Protein AF-A0AAP0ATS7-F1 (afdb_monomer_lite)

Secondary structure (DSSP, 8-state):
-----------------TTTTSS---TTT--EEE----GGGTHHHHHH-GGGGTSGGGHHHHHHHHHHTSTTEES-GGG-SEEE----SS-SB-TTS-B-TTHHHHHHHHHHHHHHHH-THHHHHTTTTEEEEE-STTGGG--SSHHHHHTT-S-GGGSSSEEEES---TT-TTS-TT-EE-PPP--HHHHTT-

Radius of gyration: 22.41 Å; chains: 1; bounding box: 80×40×49 Å

Foldseek 3Di:
DDDDDDDDDDDDDDCPDPVVVVVVDCQPVAAEEEDPDDCVQPVVLCVVQVCCCAFLLVCLVVVNVCQVVDSNYDPDPVSHQAYEYSGSLASNADPVSAGDQVRSLVSVVVSLVVCVVPDVVCVVQLALRYEYEQAHCLGQLSDVDQVSSQVRAGNPSCLNHAYAYCDDDPPGRSDHPNHNHDHGDHDVVRVVPD

Structure (mmCIF, N/CA/C/O backbone):
data_AF-A0AAP0ATS7-F1
#
_entry.id   AF-A0AAP0ATS7-F1
#
loop_
_atom_site.group_PDB
_atom_site.id
_atom_site.type_symbol
_atom_site.label_atom_id
_atom_site.label_alt_id
_atom_site.label_comp_id
_atom_site.label_asym_id
_atom_site.label_entity_id
_atom_site.label_seq_id
_atom_site.pdbx_PDB_ins_code
_atom_site.Cartn_x
_atom_site.Cartn_y
_atom_site.Cartn_z
_atom_site.occupancy
_atom_site.B_iso_or_equiv
_atom_site.auth_seq_id
_atom_site.auth_comp_id
_atom_site.auth_asym_id
_atom_site.auth_atom_id
_atom_site.pdbx_PDB_model_num
ATOM 1 N N . MET A 1 1 ? -61.584 24.600 -28.984 1.00 32.69 1 MET A N 1
ATOM 2 C CA . MET A 1 1 ? -62.343 23.335 -29.131 1.00 32.69 1 MET A CA 1
ATOM 3 C C . MET A 1 1 ? -61.734 22.582 -30.305 1.00 32.69 1 MET A C 1
ATOM 5 O O . MET A 1 1 ? -61.351 23.248 -31.257 1.00 32.69 1 MET A O 1
ATOM 9 N N . GLY A 1 2 ? -61.552 21.264 -30.206 1.00 33.09 2 GLY A N 1
ATOM 10 C CA . GLY A 1 2 ? -60.706 20.486 -31.126 1.00 33.09 2 GLY A CA 1
ATOM 11 C C . GLY A 1 2 ? -59.748 19.602 -30.330 1.00 33.09 2 GLY A C 1
ATOM 12 O O . GLY A 1 2 ? -58.668 20.045 -29.956 1.00 33.09 2 GLY A O 1
ATOM 13 N N . LEU A 1 3 ? -60.204 18.397 -29.987 1.00 28.28 3 LEU A N 1
ATOM 14 C CA . LEU A 1 3 ? -59.497 17.447 -29.126 1.00 28.28 3 LEU A CA 1
ATOM 15 C C . LEU A 1 3 ? -58.899 16.310 -29.957 1.00 28.28 3 LEU A C 1
ATOM 17 O O . LEU A 1 3 ? -59.550 15.789 -30.860 1.00 28.28 3 LEU A O 1
ATOM 21 N N . THR A 1 4 ? -57.689 15.892 -29.602 1.00 32.62 4 THR A N 1
ATOM 22 C CA . THR A 1 4 ? -57.067 14.638 -30.042 1.00 32.62 4 THR A CA 1
ATOM 23 C C . THR A 1 4 ? -57.356 13.527 -29.034 1.00 32.62 4 THR A C 1
ATOM 25 O O . THR A 1 4 ? -57.206 13.749 -27.838 1.00 32.62 4 THR A O 1
ATOM 28 N N . PHE A 1 5 ? -57.688 12.316 -29.498 1.00 30.38 5 PHE A N 1
ATOM 29 C CA . PHE A 1 5 ? -57.582 11.094 -28.687 1.00 30.38 5 PHE A CA 1
ATOM 30 C C . PHE A 1 5 ? -57.225 9.863 -29.546 1.00 30.38 5 PHE A C 1
ATOM 32 O O . PHE A 1 5 ? -58.024 9.397 -30.348 1.00 30.38 5 PHE A O 1
ATOM 39 N N . THR A 1 6 ? -55.987 9.391 -29.350 1.00 34.59 6 THR A N 1
ATOM 40 C CA . THR A 1 6 ? -55.521 7.987 -29.217 1.00 34.59 6 THR A CA 1
ATOM 41 C C . THR A 1 6 ? -56.079 6.836 -30.070 1.00 34.59 6 THR A C 1
ATOM 43 O O . THR A 1 6 ? -57.282 6.608 -30.135 1.00 34.59 6 THR A O 1
ATOM 46 N N . TYR A 1 7 ? -55.165 5.937 -30.453 1.00 28.41 7 TYR A N 1
ATOM 47 C CA . TYR A 1 7 ? -55.417 4.492 -30.554 1.00 28.41 7 TYR A CA 1
ATOM 48 C C . TYR A 1 7 ? -54.394 3.703 -29.713 1.00 28.41 7 TYR A C 1
ATOM 50 O O . TYR A 1 7 ? -53.294 4.187 -29.454 1.00 28.41 7 TYR A O 1
ATOM 58 N N . PHE A 1 8 ? -54.776 2.493 -29.295 1.00 35.28 8 PHE A N 1
ATOM 59 C CA . PHE A 1 8 ? -53.954 1.508 -28.567 1.00 35.28 8 PHE A CA 1
ATOM 60 C C . PHE A 1 8 ? -53.521 0.376 -29.538 1.00 35.28 8 PHE A C 1
ATOM 62 O O . PHE A 1 8 ? -54.018 0.333 -30.660 1.00 35.28 8 PHE A O 1
ATOM 69 N N . TYR A 1 9 ? -52.626 -0.579 -29.248 1.00 28.92 9 TYR A N 1
ATOM 70 C CA . TYR A 1 9 ? -52.043 -1.101 -27.989 1.00 28.92 9 TYR A CA 1
ATOM 71 C C . TYR A 1 9 ? -50.491 -1.285 -28.189 1.00 28.92 9 TYR A C 1
ATOM 73 O O . TYR A 1 9 ? -49.925 -0.454 -28.885 1.00 28.92 9 TYR A O 1
ATOM 81 N N . ASN A 1 10 ? -49.673 -2.222 -27.662 1.00 30.53 10 ASN A N 1
ATOM 82 C CA . ASN A 1 10 ? -49.882 -3.472 -26.915 1.00 30.53 10 ASN A CA 1
ATOM 83 C C . ASN A 1 10 ? -48.616 -3.952 -26.146 1.00 30.53 10 ASN A C 1
ATOM 85 O O . ASN A 1 10 ? -47.614 -4.217 -26.795 1.00 30.53 10 ASN A O 1
ATOM 89 N N . SER A 1 11 ? -48.728 -4.175 -24.823 1.00 35.00 11 SER A N 1
ATOM 90 C CA . SER A 1 11 ? -48.011 -5.184 -23.984 1.00 35.00 11 SER A CA 1
ATOM 91 C C . SER A 1 11 ? -46.448 -5.273 -23.953 1.00 35.00 11 SER A C 1
ATOM 93 O O . SER A 1 11 ? -45.761 -4.732 -24.807 1.00 35.00 11 SER A O 1
ATOM 95 N N . PRO A 1 12 ? -45.829 -5.962 -22.961 1.00 35.72 12 PRO A N 1
ATOM 96 C CA . PRO A 1 12 ? -45.952 -5.644 -21.534 1.00 35.72 12 PRO A CA 1
ATOM 9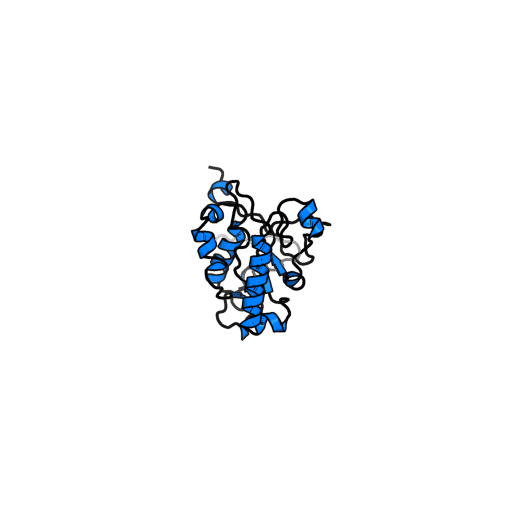7 C C . PRO A 1 12 ? -44.604 -5.600 -20.754 1.00 35.72 12 PRO A C 1
ATOM 99 O O . PRO A 1 12 ? -43.684 -6.376 -20.987 1.00 35.72 12 PRO A O 1
ATOM 102 N N . SER A 1 13 ? -44.544 -4.714 -19.752 1.00 45.41 13 SER A N 1
ATOM 103 C CA . SER A 1 13 ? -43.755 -4.793 -18.500 1.00 45.41 13 SER A CA 1
ATOM 104 C C . SER A 1 13 ? -42.418 -5.578 -18.442 1.00 45.41 13 SER A C 1
ATOM 106 O O . SER A 1 13 ? -42.401 -6.731 -18.022 1.00 45.41 13 SER A O 1
ATOM 108 N N . TYR A 1 14 ? -41.289 -4.876 -18.612 1.00 39.97 14 TYR A N 1
ATOM 109 C CA . TYR A 1 14 ? -40.038 -5.136 -17.860 1.00 39.97 14 TYR A CA 1
ATOM 110 C C . TYR A 1 14 ? -39.310 -3.823 -17.497 1.00 39.97 14 TYR A C 1
ATOM 112 O O . TYR A 1 14 ? -38.101 -3.668 -17.651 1.00 39.97 14 TYR A O 1
ATOM 120 N N . ALA A 1 15 ? -40.069 -2.844 -16.996 1.00 35.47 15 ALA A N 1
ATOM 121 C CA . ALA A 1 15 ? -39.536 -1.569 -16.515 1.00 35.47 15 ALA A CA 1
ATOM 122 C C . ALA A 1 15 ? -38.942 -1.702 -15.098 1.00 35.47 15 ALA A C 1
ATOM 124 O O . ALA A 1 15 ? -39.495 -1.183 -14.128 1.00 35.47 15 ALA A O 1
ATOM 125 N N . GLY A 1 16 ? -37.805 -2.396 -14.980 1.00 38.03 16 GLY A N 1
ATOM 126 C CA . GLY A 1 16 ? -36.922 -2.222 -13.824 1.00 38.03 16 GLY A CA 1
ATOM 127 C C . GLY A 1 16 ? -36.518 -0.748 -13.737 1.00 38.03 16 GLY A C 1
ATOM 128 O O . GLY A 1 16 ? -36.118 -0.158 -14.743 1.00 38.03 16 GLY A O 1
ATOM 129 N N . ARG A 1 17 ? -36.701 -0.116 -12.575 1.00 40.62 17 ARG A N 1
ATOM 130 C CA . ARG A 1 17 ? -36.561 1.338 -12.448 1.00 40.62 17 ARG A CA 1
ATOM 131 C C . ARG A 1 17 ? -35.114 1.779 -12.657 1.00 40.62 17 ARG A C 1
ATOM 133 O O . ARG A 1 17 ? -34.257 1.565 -11.810 1.00 40.62 17 ARG A O 1
ATOM 140 N N . ALA A 1 18 ? -34.880 2.532 -13.729 1.00 43.78 18 ALA A N 1
ATOM 141 C CA . ALA A 1 18 ? -33.624 3.254 -13.937 1.00 43.78 18 ALA A CA 1
ATOM 142 C C . ALA A 1 18 ? -33.390 4.402 -12.923 1.00 43.78 18 ALA A C 1
ATOM 144 O O . ALA A 1 18 ? -32.322 5.005 -12.934 1.00 43.78 18 ALA A O 1
ATOM 145 N N . GLY A 1 19 ? -34.367 4.710 -12.056 1.00 38.44 19 GLY A N 1
ATOM 146 C CA . GLY A 1 19 ? -34.209 5.667 -10.954 1.00 38.44 19 GLY A CA 1
ATOM 147 C C . GLY A 1 19 ? -33.438 5.102 -9.757 1.00 38.44 19 GLY A C 1
ATOM 148 O O . GLY A 1 19 ? -32.641 5.816 -9.155 1.00 38.44 19 GLY A O 1
ATOM 149 N N . ASP A 1 20 ? -33.602 3.810 -9.462 1.00 41.31 20 ASP A N 1
ATOM 150 C CA . ASP A 1 20 ? -33.113 3.193 -8.219 1.00 41.31 20 ASP A CA 1
ATOM 151 C C . ASP A 1 20 ? -31.566 3.119 -8.163 1.00 41.31 20 ASP A C 1
ATOM 153 O O . ASP A 1 20 ? -30.979 3.000 -7.094 1.00 41.31 20 ASP A O 1
ATOM 157 N N . VAL A 1 21 ? -30.887 3.265 -9.311 1.00 48.81 21 VAL A N 1
ATOM 158 C CA . VAL A 1 21 ? -29.412 3.279 -9.439 1.00 48.81 21 VAL A CA 1
ATOM 159 C C . VAL A 1 21 ? -28.793 4.632 -9.032 1.00 48.81 21 VAL A C 1
ATOM 161 O O . VAL A 1 21 ? -27.579 4.734 -8.876 1.00 48.81 21 VAL A O 1
ATOM 164 N N . LEU A 1 22 ? -29.605 5.682 -8.849 1.00 46.03 22 LEU A N 1
ATOM 165 C CA . LEU A 1 22 ? -29.147 7.020 -8.442 1.00 46.03 22 LEU A CA 1
ATOM 166 C C . LEU A 1 22 ? -29.470 7.366 -6.977 1.00 46.03 22 LEU A C 1
ATOM 168 O O . LEU A 1 22 ? -28.982 8.380 -6.481 1.00 46.03 22 LEU A O 1
ATOM 172 N N . GLU A 1 23 ? -30.238 6.528 -6.272 1.00 47.50 23 GLU A N 1
ATOM 173 C CA . GLU A 1 23 ? -30.513 6.677 -4.830 1.00 47.50 23 GLU A CA 1
ATOM 174 C C . GLU A 1 23 ? -29.525 5.905 -3.932 1.00 47.50 23 GLU A C 1
ATOM 176 O O . GLU A 1 23 ? -29.560 6.051 -2.709 1.00 47.50 23 GLU A O 1
ATOM 181 N N . ASP A 1 24 ? -28.597 5.139 -4.518 1.00 55.53 24 ASP A N 1
ATOM 182 C CA . ASP A 1 24 ? -27.546 4.393 -3.810 1.00 55.53 24 ASP A CA 1
ATOM 183 C C . ASP A 1 24 ? -26.441 5.347 -3.296 1.00 55.53 24 ASP A C 1
ATOM 185 O O . ASP A 1 24 ? -25.304 5.383 -3.769 1.00 55.53 24 ASP A O 1
ATOM 189 N N . ASN A 1 25 ? -26.802 6.193 -2.327 1.00 56.47 25 ASN A N 1
ATOM 190 C CA . ASN A 1 25 ? -25.904 7.140 -1.679 1.00 56.47 25 ASN A CA 1
ATOM 191 C C . ASN A 1 25 ? -24.855 6.381 -0.832 1.00 56.47 25 ASN A C 1
ATOM 193 O O . ASN A 1 25 ? -25.211 5.790 0.192 1.00 56.47 25 ASN A O 1
ATOM 197 N N . PRO A 1 26 ? -23.553 6.414 -1.184 1.00 53.16 26 PRO A N 1
ATOM 198 C CA . PRO A 1 26 ? -22.528 5.672 -0.450 1.00 53.16 26 PRO A CA 1
ATOM 199 C C . PRO A 1 26 ? -22.180 6.311 0.905 1.00 53.16 26 PRO A C 1
ATOM 201 O O . PRO A 1 26 ? -21.500 5.685 1.724 1.00 53.16 26 PRO A O 1
ATOM 204 N N . VAL A 1 27 ? -22.620 7.553 1.157 1.00 54.09 27 VAL A N 1
ATOM 205 C CA . VAL A 1 27 ? -22.333 8.305 2.385 1.00 54.09 27 VAL A CA 1
ATOM 206 C C . VAL A 1 27 ? -23.041 7.652 3.573 1.00 54.09 27 VAL A C 1
ATOM 208 O O . VAL A 1 27 ? -24.208 7.916 3.849 1.00 54.09 27 VAL A O 1
ATOM 211 N N . GLY A 1 28 ? -22.303 6.803 4.291 1.00 61.47 28 GLY A N 1
ATOM 212 C CA . GLY A 1 28 ? -22.759 6.118 5.504 1.00 61.47 28 GLY A CA 1
ATOM 213 C C . GLY A 1 28 ? -22.634 4.592 5.479 1.00 61.47 28 GLY A C 1
ATOM 214 O O . GLY A 1 28 ? -22.737 3.992 6.542 1.00 61.47 28 GLY A O 1
ATOM 215 N N . ARG A 1 29 ? -22.381 3.965 4.317 1.00 80.50 29 ARG A N 1
ATOM 216 C CA . ARG A 1 29 ? -22.299 2.489 4.184 1.00 80.50 29 ARG A CA 1
ATOM 217 C C . ARG A 1 29 ? -20.877 1.915 4.151 1.00 80.50 29 ARG A C 1
ATOM 219 O O . ARG A 1 29 ? -20.732 0.704 4.254 1.00 80.50 29 ARG A O 1
ATOM 226 N N . LEU A 1 30 ? -19.861 2.759 3.969 1.00 91.88 30 LEU A N 1
ATOM 227 C CA . LEU A 1 30 ? -18.446 2.384 4.019 1.00 91.88 30 LEU A CA 1
ATOM 228 C C . LEU A 1 30 ? -17.651 3.452 4.776 1.00 91.88 30 LEU A C 1
ATOM 230 O O . LEU A 1 30 ? -17.774 4.647 4.489 1.00 91.88 30 LEU A O 1
ATOM 234 N N . LYS A 1 31 ? -16.807 3.004 5.703 1.00 96.12 31 LYS A N 1
ATOM 235 C CA . LYS A 1 31 ? -15.928 3.812 6.546 1.00 96.12 31 LYS A CA 1
ATOM 236 C C . LYS A 1 31 ? -14.485 3.327 6.414 1.00 96.12 31 LYS A C 1
ATOM 238 O O . LYS A 1 31 ? -14.147 2.202 6.771 1.00 96.12 31 LYS A O 1
ATOM 243 N N . VAL A 1 32 ? -13.615 4.202 5.914 1.00 97.75 32 VAL A N 1
ATOM 244 C CA . VAL A 1 32 ? -12.180 3.951 5.743 1.00 97.75 32 VAL A CA 1
ATOM 245 C C . VAL A 1 32 ? -11.383 4.811 6.715 1.00 97.75 32 VAL A C 1
ATOM 247 O O . VAL A 1 32 ? -11.417 6.039 6.623 1.00 97.75 32 VAL A O 1
ATOM 250 N N . PHE A 1 33 ? -10.625 4.182 7.610 1.00 98.56 33 PHE A N 1
ATOM 251 C CA . PHE A 1 33 ? -9.653 4.870 8.463 1.00 98.56 33 PHE A CA 1
ATOM 252 C C . PHE A 1 33 ? -8.295 4.969 7.757 1.00 98.56 33 PHE A C 1
ATOM 254 O O . PHE A 1 33 ? -7.808 3.985 7.194 1.00 98.56 33 PHE A O 1
ATOM 261 N N . VAL A 1 34 ? -7.651 6.139 7.798 1.00 98.62 34 VAL A N 1
ATOM 262 C CA . VAL A 1 34 ? -6.327 6.367 7.190 1.00 98.62 34 VAL A CA 1
ATOM 263 C C . VAL A 1 34 ? -5.271 6.533 8.282 1.00 98.62 34 VAL A C 1
ATOM 265 O O . VAL A 1 34 ? -5.317 7.479 9.063 1.00 98.62 34 VAL A O 1
ATOM 268 N N . TYR A 1 35 ? -4.268 5.650 8.321 1.00 98.50 35 TYR A N 1
ATOM 269 C CA . TYR A 1 35 ? -3.204 5.735 9.328 1.00 98.50 35 TYR A CA 1
ATOM 270 C C . TYR A 1 35 ? -2.333 6.992 9.173 1.00 98.50 35 TYR A C 1
ATOM 272 O O . TYR A 1 35 ? -1.689 7.201 8.138 1.00 98.50 35 TYR A O 1
ATOM 280 N N . GLU A 1 36 ? -2.184 7.752 10.261 1.00 95.75 36 GLU A N 1
ATOM 281 C CA . GLU A 1 36 ? -1.242 8.872 10.376 1.00 95.75 36 GLU A CA 1
ATOM 282 C C . GLU A 1 36 ? 0.224 8.401 10.456 1.00 95.75 36 GLU A C 1
ATOM 284 O O . GLU A 1 36 ? 0.887 8.424 11.495 1.00 95.75 36 GLU A O 1
ATOM 289 N N . LEU A 1 37 ? 0.770 7.951 9.326 1.00 96.62 37 LEU A N 1
ATOM 290 C CA . LEU A 1 37 ? 2.160 7.504 9.256 1.00 96.62 37 LEU A CA 1
ATOM 291 C C . LEU A 1 37 ? 3.159 8.666 9.328 1.00 96.62 37 LEU A C 1
ATOM 293 O O . LEU A 1 37 ? 3.014 9.699 8.668 1.00 96.62 37 LEU A O 1
ATOM 297 N N . LEU A 1 38 ? 4.273 8.424 10.028 1.00 96.81 38 LEU A N 1
ATOM 298 C CA . LEU A 1 38 ? 5.442 9.306 10.037 1.00 96.81 38 LEU A CA 1
ATOM 299 C C . LEU A 1 38 ? 5.842 9.701 8.605 1.00 96.81 38 LEU A C 1
ATOM 301 O O . LEU A 1 38 ? 6.027 8.839 7.746 1.00 96.81 38 LEU A O 1
ATOM 305 N N . LYS A 1 39 ? 6.102 10.996 8.370 1.00 96.62 39 LYS A N 1
ATOM 306 C CA . LYS A 1 39 ? 6.380 11.572 7.033 1.00 96.62 39 LYS A CA 1
ATOM 307 C C . LYS A 1 39 ? 7.470 10.833 6.223 1.00 96.62 39 LYS A C 1
ATOM 309 O O . LYS A 1 39 ? 7.509 10.979 5.004 1.00 96.62 39 LYS A O 1
ATOM 314 N N . LYS A 1 40 ? 8.341 10.038 6.867 1.00 95.88 40 LYS A N 1
ATOM 315 C CA . LYS A 1 40 ? 9.356 9.166 6.235 1.00 95.88 40 LYS A CA 1
ATOM 316 C C . LYS A 1 40 ? 8.781 8.060 5.330 1.00 95.88 40 LYS A C 1
ATOM 318 O O . LYS A 1 40 ? 9.511 7.600 4.462 1.00 95.88 40 LYS A O 1
ATOM 323 N N . TYR A 1 41 ? 7.522 7.651 5.517 1.00 97.12 41 TYR A N 1
ATOM 324 C CA . TYR A 1 41 ? 6.857 6.627 4.695 1.00 97.12 41 TYR A CA 1
ATOM 325 C C . TYR A 1 41 ? 6.108 7.200 3.484 1.00 97.12 41 TYR A C 1
ATOM 327 O O . TYR A 1 41 ? 5.668 6.432 2.640 1.00 97.12 41 TYR A O 1
ATOM 335 N N . ASN A 1 42 ? 5.936 8.525 3.392 1.00 96.50 42 ASN A N 1
ATOM 336 C CA . ASN A 1 42 ? 5.161 9.157 2.321 1.00 96.50 42 ASN A CA 1
ATOM 337 C C . ASN A 1 42 ? 5.673 10.561 1.945 1.00 96.50 42 ASN A C 1
ATOM 339 O O . ASN A 1 42 ? 6.426 10.716 0.983 1.00 96.50 42 ASN A O 1
ATOM 343 N N . LYS A 1 43 ? 5.306 11.598 2.707 1.00 95.44 43 LYS A N 1
ATOM 344 C CA . LYS A 1 43 ? 5.494 13.018 2.361 1.00 95.44 43 LYS A CA 1
ATOM 345 C C . LYS A 1 43 ? 6.973 13.379 2.115 1.00 95.44 43 LYS A C 1
ATOM 347 O O . LYS A 1 43 ? 7.251 14.069 1.141 1.00 95.44 43 LYS A O 1
ATOM 352 N N . LYS A 1 44 ? 7.927 12.840 2.891 1.00 95.19 44 LYS A N 1
ATOM 353 C CA . LYS A 1 44 ? 9.381 13.041 2.672 1.00 95.19 44 LYS A CA 1
ATOM 354 C C . LYS A 1 44 ? 9.932 12.327 1.431 1.00 95.19 44 LYS A C 1
ATOM 356 O O . LYS A 1 44 ? 10.945 12.760 0.896 1.00 95.19 44 LYS A O 1
ATOM 361 N N . ILE A 1 45 ? 9.303 11.238 0.984 1.00 92.56 45 ILE A N 1
ATOM 362 C CA . ILE A 1 45 ? 9.713 10.515 -0.230 1.00 92.56 45 ILE A CA 1
ATOM 363 C C . ILE A 1 45 ? 9.300 11.339 -1.448 1.00 92.56 45 ILE A C 1
ATOM 365 O O . ILE A 1 45 ? 10.131 11.659 -2.291 1.00 92.56 45 ILE A O 1
ATOM 369 N N . LEU A 1 46 ? 8.041 11.780 -1.462 1.00 93.94 46 LEU A N 1
ATOM 370 C CA . LEU A 1 46 ? 7.486 12.643 -2.503 1.00 93.94 46 LEU A CA 1
ATOM 371 C C . LEU A 1 46 ? 8.206 14.000 -2.605 1.00 93.94 46 LEU A C 1
ATOM 373 O O . LEU A 1 46 ? 8.432 14.494 -3.701 1.00 93.94 46 LEU A O 1
ATOM 377 N N . GLN A 1 47 ? 8.609 14.583 -1.471 1.00 93.75 47 GLN A N 1
ATOM 378 C CA . GLN A 1 47 ? 9.443 15.793 -1.438 1.00 93.75 47 GLN A CA 1
ATOM 379 C C . GLN A 1 47 ? 10.848 15.576 -2.021 1.00 93.75 47 GLN A C 1
ATOM 381 O O . GLN A 1 47 ? 11.452 16.530 -2.500 1.00 93.75 47 GLN A O 1
ATOM 386 N N . LYS A 1 48 ? 11.378 14.346 -1.972 1.00 91.56 48 LYS A N 1
ATOM 387 C CA . LYS A 1 48 ? 12.692 14.009 -2.532 1.00 91.56 48 LYS A CA 1
ATOM 388 C C . LYS A 1 48 ? 12.619 13.717 -4.036 1.00 91.56 48 LYS A C 1
ATOM 390 O O . LYS A 1 48 ? 13.550 14.062 -4.755 1.00 91.56 48 LYS A O 1
ATOM 395 N N . ASP A 1 49 ? 11.553 13.066 -4.500 1.00 90.56 49 ASP A N 1
ATOM 396 C CA . ASP A 1 49 ? 11.360 12.737 -5.916 1.00 90.56 49 ASP A CA 1
ATOM 397 C C . ASP A 1 49 ? 9.959 13.160 -6.413 1.00 90.56 49 ASP A C 1
ATOM 399 O O . ASP A 1 49 ? 9.037 12.339 -6.505 1.00 90.56 49 ASP A O 1
ATOM 403 N N . PRO A 1 50 ? 9.770 14.453 -6.747 1.00 92.31 50 PRO A N 1
ATOM 404 C CA . PRO A 1 50 ? 8.480 14.976 -7.195 1.00 92.31 50 PRO A CA 1
ATOM 405 C C . PRO A 1 50 ? 8.031 14.404 -8.548 1.00 92.31 50 PRO A C 1
ATOM 407 O O . PRO A 1 50 ? 6.853 14.519 -8.885 1.00 92.31 50 PRO A O 1
ATOM 410 N N . ARG A 1 51 ? 8.916 13.721 -9.297 1.00 90.75 51 ARG A N 1
ATOM 411 C CA . ARG A 1 51 ? 8.565 13.022 -10.549 1.00 90.75 51 ARG A CA 1
ATOM 412 C C . ARG A 1 51 ? 7.497 11.952 -10.322 1.00 90.75 51 ARG A C 1
ATOM 414 O O . ARG A 1 51 ? 6.743 11.636 -11.238 1.00 90.75 51 ARG A O 1
ATOM 421 N N . CYS A 1 52 ? 7.363 11.440 -9.094 1.00 90.88 52 CYS A N 1
ATOM 422 C CA . CYS A 1 52 ? 6.295 10.504 -8.755 1.00 90.88 52 CYS A CA 1
ATOM 423 C C . CYS A 1 52 ? 4.878 11.086 -8.951 1.00 90.88 52 CYS A C 1
ATOM 425 O O . CYS A 1 52 ? 3.944 10.312 -9.097 1.00 90.88 52 CYS A O 1
ATOM 427 N N . LEU A 1 53 ? 4.693 12.416 -9.020 1.00 93.00 53 LEU A N 1
ATOM 428 C CA . LEU A 1 53 ? 3.394 13.046 -9.331 1.00 93.00 53 LEU A CA 1
ATOM 429 C C . LEU A 1 53 ? 2.916 12.817 -10.775 1.00 93.00 53 LEU A C 1
ATOM 431 O O . LEU A 1 53 ? 1.727 12.962 -11.049 1.00 93.00 53 LEU A O 1
ATOM 435 N N . THR A 1 54 ? 3.827 12.501 -11.699 1.00 91.00 54 THR A N 1
ATOM 436 C CA . THR A 1 54 ? 3.535 12.304 -13.131 1.00 91.00 54 THR A CA 1
ATOM 437 C C . THR A 1 54 ? 3.937 10.918 -13.645 1.00 91.00 54 THR A C 1
ATOM 439 O O . THR A 1 54 ? 3.715 10.611 -14.816 1.00 91.00 54 THR A O 1
ATOM 442 N N . HIS A 1 55 ? 4.497 10.071 -12.776 1.00 90.94 55 HIS A N 1
ATOM 443 C CA . HIS A 1 55 ? 4.868 8.689 -13.075 1.00 90.94 55 HIS A CA 1
ATOM 444 C C . HIS A 1 55 ? 3.673 7.731 -12.957 1.00 90.94 55 HIS A C 1
ATOM 446 O O . HIS A 1 55 ? 2.741 7.992 -12.199 1.00 90.94 55 HIS A O 1
ATOM 452 N N . MET A 1 56 ? 3.746 6.560 -13.600 1.00 90.19 56 MET A N 1
ATOM 453 C CA . MET A 1 56 ? 2.696 5.523 -13.542 1.00 90.19 56 MET A CA 1
ATOM 454 C C . MET A 1 56 ? 2.335 5.068 -12.112 1.00 90.19 56 MET A C 1
ATOM 456 O O . MET A 1 56 ? 1.239 4.569 -11.861 1.00 90.19 56 MET A O 1
ATOM 460 N N . PHE A 1 57 ? 3.253 5.279 -11.166 1.00 91.94 57 PHE A N 1
ATOM 461 C CA . PHE A 1 57 ? 3.124 4.927 -9.753 1.00 91.94 57 PHE A CA 1
ATOM 462 C C . PHE A 1 57 ? 2.353 5.952 -8.907 1.00 91.94 57 PHE A C 1
ATOM 464 O O . PHE A 1 57 ? 2.073 5.674 -7.743 1.00 91.94 57 PHE A O 1
ATOM 471 N N . ALA A 1 58 ? 1.969 7.114 -9.457 1.00 94.19 58 ALA A N 1
ATOM 472 C CA . ALA A 1 58 ? 1.334 8.188 -8.683 1.00 94.19 58 ALA A CA 1
ATOM 473 C C . ALA A 1 58 ? 0.011 7.779 -8.004 1.00 94.19 58 ALA A C 1
ATOM 475 O O . ALA A 1 58 ? -0.459 8.486 -7.112 1.00 94.19 58 ALA A O 1
ATOM 476 N N . ALA A 1 59 ? -0.573 6.636 -8.380 1.00 94.56 59 ALA A N 1
ATOM 477 C CA . ALA A 1 59 ? -1.727 6.024 -7.728 1.00 94.56 59 ALA A CA 1
ATOM 478 C C . ALA A 1 59 ? -1.593 5.953 -6.191 1.00 94.56 59 ALA A C 1
ATOM 480 O O . ALA A 1 59 ? -2.563 6.245 -5.496 1.00 94.56 59 ALA A O 1
ATOM 481 N N . GLU A 1 60 ? -0.401 5.667 -5.641 1.00 94.38 60 GLU A N 1
ATOM 482 C CA . GLU A 1 60 ? -0.197 5.640 -4.177 1.00 94.38 60 GLU A CA 1
ATOM 483 C C . GLU A 1 60 ? -0.337 7.035 -3.525 1.00 94.38 60 GLU A C 1
ATOM 485 O O . GLU A 1 60 ? -0.792 7.154 -2.384 1.00 94.38 60 GLU A O 1
ATOM 490 N N . ILE A 1 61 ? -0.046 8.108 -4.273 1.00 95.94 61 ILE A N 1
ATOM 491 C CA . ILE A 1 61 ? -0.235 9.506 -3.853 1.00 95.94 61 ILE A CA 1
ATOM 492 C C . ILE A 1 61 ? -1.695 9.935 -4.024 1.00 95.94 61 ILE A C 1
ATOM 494 O O . ILE A 1 61 ? -2.279 10.532 -3.117 1.00 95.94 61 ILE A O 1
ATOM 498 N N . PHE A 1 62 ? -2.274 9.690 -5.201 1.00 95.75 62 PHE A N 1
ATOM 499 C CA . PHE A 1 62 ? -3.598 10.201 -5.549 1.00 95.75 62 PHE A CA 1
ATOM 500 C C . PHE A 1 62 ? -4.716 9.465 -4.815 1.00 95.75 62 PHE A C 1
ATOM 502 O O . PHE A 1 62 ? -5.640 10.132 -4.364 1.00 95.75 62 PHE A O 1
ATOM 509 N N . MET A 1 63 ? -4.591 8.156 -4.567 1.00 95.75 63 MET A N 1
ATOM 510 C CA . MET A 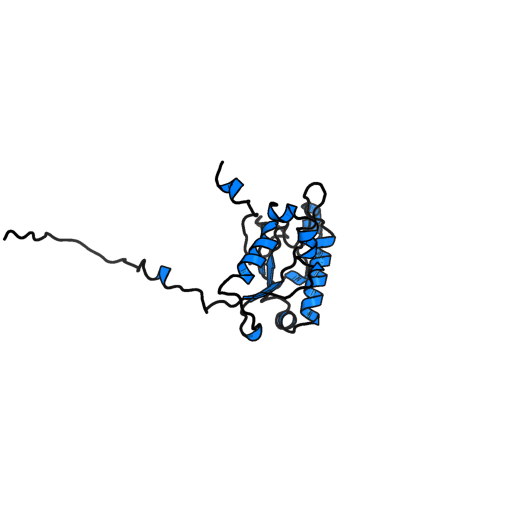1 63 ? -5.526 7.435 -3.697 1.00 95.75 63 MET A CA 1
ATOM 511 C C . MET A 1 63 ? -5.479 7.965 -2.258 1.00 95.75 63 MET A C 1
ATOM 513 O O . MET A 1 63 ? -6.517 8.216 -1.658 1.00 95.75 63 MET A O 1
ATOM 517 N N . HIS A 1 64 ? -4.285 8.222 -1.712 1.00 97.69 64 HIS A N 1
ATOM 518 C CA . HIS A 1 64 ? -4.146 8.802 -0.371 1.00 97.69 64 HIS A CA 1
ATOM 519 C C . HIS A 1 64 ? -4.770 10.202 -0.276 1.00 97.69 64 HIS A C 1
ATOM 521 O O . HIS A 1 64 ? -5.463 10.495 0.694 1.00 97.69 64 HIS A O 1
ATOM 527 N N . ARG A 1 65 ? -4.572 11.056 -1.289 1.00 96.75 65 ARG A N 1
ATOM 528 C CA . ARG A 1 65 ? -5.230 12.371 -1.365 1.00 96.75 65 ARG A CA 1
ATOM 529 C C . ARG A 1 65 ? -6.749 12.243 -1.472 1.00 96.75 65 ARG A C 1
ATOM 531 O O . ARG A 1 65 ? -7.442 12.900 -0.708 1.00 96.75 65 ARG A O 1
ATOM 538 N N . PHE A 1 66 ? -7.233 11.393 -2.379 1.00 95.56 66 PHE A N 1
ATOM 539 C CA . PHE A 1 66 ? -8.655 11.141 -2.602 1.00 95.56 66 PHE A CA 1
ATOM 540 C C . PHE A 1 66 ? -9.346 10.683 -1.318 1.00 95.56 66 PHE A C 1
ATOM 542 O O . PHE A 1 66 ? -10.324 11.306 -0.917 1.00 95.56 66 PHE A O 1
ATOM 549 N N . LEU A 1 67 ? -8.797 9.664 -0.644 1.00 96.25 67 LEU A N 1
ATOM 550 C CA . LEU A 1 67 ? -9.336 9.138 0.610 1.00 96.25 67 LEU A CA 1
ATOM 551 C C . LEU A 1 67 ? -9.426 10.224 1.684 1.00 96.25 67 LEU A C 1
ATOM 553 O O . LEU A 1 67 ? -10.499 10.403 2.238 1.00 96.25 67 LEU A O 1
ATOM 557 N N . LEU A 1 68 ? -8.368 11.012 1.914 1.00 96.75 68 LEU A N 1
ATOM 558 C CA . LEU A 1 68 ? -8.396 12.094 2.914 1.00 96.75 68 LEU A CA 1
ATOM 559 C C . LEU A 1 68 ? -9.482 13.158 2.655 1.00 96.75 68 LEU A C 1
ATOM 561 O O . LEU A 1 68 ? -9.901 13.823 3.600 1.00 96.75 68 LEU A O 1
ATOM 565 N N . SER A 1 69 ? -9.928 13.320 1.404 1.00 94.38 69 SER A N 1
ATOM 566 C CA . SER A 1 69 ? -11.010 14.231 0.995 1.00 94.38 69 SER A CA 1
ATOM 567 C C . SER A 1 69 ? -12.362 13.548 0.730 1.00 94.38 69 SER A C 1
ATOM 569 O O . SER A 1 69 ? -13.291 14.211 0.276 1.00 94.38 69 SER A O 1
ATOM 571 N N . SER A 1 70 ? -12.479 12.234 0.939 1.00 93.12 70 SER A N 1
ATOM 572 C CA . SER A 1 70 ? -13.658 11.457 0.535 1.00 93.12 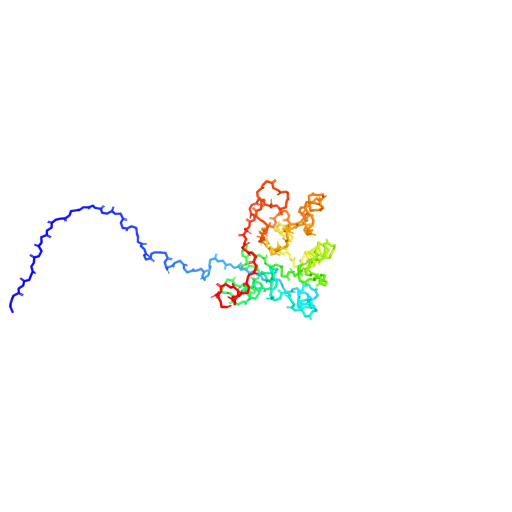70 SER A CA 1
ATOM 573 C C . SER A 1 70 ? -14.678 11.318 1.674 1.00 93.12 70 SER A C 1
ATOM 575 O O . SER A 1 70 ? -14.266 11.089 2.811 1.00 93.12 70 SER A O 1
ATOM 577 N N . PRO A 1 71 ? -16.001 11.351 1.406 1.00 91.81 71 PRO A N 1
ATOM 578 C CA . PRO A 1 71 ? -17.037 11.134 2.425 1.00 91.81 71 PRO A CA 1
ATOM 579 C C . PRO A 1 71 ? -16.987 9.780 3.155 1.00 91.81 71 PRO A C 1
ATOM 581 O O . PRO A 1 71 ? -17.624 9.635 4.195 1.00 91.81 71 PRO A O 1
ATOM 584 N N . VAL A 1 72 ? -16.251 8.790 2.631 1.00 94.25 72 VAL A N 1
ATOM 585 C CA . VAL A 1 72 ? -16.022 7.501 3.317 1.00 94.25 72 VAL A CA 1
ATOM 586 C C . VAL A 1 72 ? -14.923 7.576 4.382 1.00 94.25 72 VAL A C 1
ATOM 588 O O . VAL A 1 72 ? -14.740 6.624 5.132 1.00 94.25 72 VAL A O 1
ATOM 591 N N . HIS A 1 73 ? -14.158 8.667 4.463 1.00 95.44 73 HIS A N 1
ATOM 592 C CA . HIS A 1 73 ? -13.088 8.815 5.448 1.00 95.44 73 HIS A CA 1
ATOM 593 C C . HIS A 1 73 ? -13.663 8.935 6.861 1.00 95.44 73 HIS A C 1
ATOM 595 O O . HIS A 1 73 ? -14.475 9.819 7.135 1.00 95.44 73 HIS A O 1
ATOM 601 N N . THR A 1 74 ? -13.208 8.076 7.773 1.00 95.88 74 THR A N 1
ATOM 602 C CA . THR A 1 74 ? -13.486 8.212 9.205 1.00 95.88 74 THR A CA 1
ATOM 603 C C . THR A 1 74 ? -12.223 8.572 9.977 1.00 95.88 74 THR A C 1
ATOM 605 O O . THR A 1 74 ? -11.149 8.019 9.738 1.00 95.88 74 THR A O 1
ATOM 608 N N . LEU A 1 75 ? -12.375 9.490 10.934 1.00 96.50 75 LEU A N 1
ATOM 609 C CA . LEU A 1 75 ? -11.370 9.774 11.959 1.00 96.50 75 LEU A CA 1
ATOM 610 C C . LEU A 1 75 ? -11.539 8.868 13.190 1.00 96.50 75 LEU A C 1
ATOM 612 O O . LEU A 1 75 ? -10.612 8.762 13.989 1.00 96.50 75 LEU A O 1
ATOM 616 N N . ASN A 1 76 ? -12.691 8.201 13.331 1.00 96.94 76 ASN A N 1
ATOM 617 C CA . ASN A 1 76 ? -12.926 7.184 14.348 1.00 96.94 76 ASN A CA 1
ATOM 618 C C . ASN A 1 76 ? -12.582 5.788 13.779 1.00 96.94 76 ASN A C 1
ATOM 620 O O . ASN A 1 76 ? -13.312 5.302 12.910 1.00 96.94 76 ASN A O 1
ATOM 624 N N . PRO A 1 77 ? -11.498 5.131 14.235 1.00 96.94 77 PRO A N 1
ATOM 625 C CA . PRO A 1 77 ? -11.123 3.794 13.777 1.00 96.94 77 PRO A CA 1
ATOM 626 C C . PRO A 1 77 ? -12.062 2.687 14.280 1.00 96.94 77 PRO A C 1
ATOM 628 O O . PRO A 1 77 ? -12.078 1.613 13.686 1.00 96.94 77 PRO A O 1
ATOM 631 N N . ASP A 1 78 ? -12.853 2.925 15.328 1.00 96.31 78 ASP A N 1
ATOM 632 C CA . ASP A 1 78 ? -13.801 1.929 15.848 1.00 96.31 78 ASP A CA 1
ATOM 633 C C . ASP A 1 78 ? -15.100 1.875 15.015 1.00 96.31 78 ASP A C 1
ATOM 635 O O . ASP A 1 78 ? -15.843 0.899 15.081 1.00 96.31 78 ASP A O 1
ATOM 639 N N . GLU A 1 79 ? -15.333 2.885 14.166 1.00 95.19 79 GLU A N 1
ATOM 640 C CA . GLU A 1 79 ? -16.366 2.908 13.116 1.00 95.19 79 GLU A CA 1
ATOM 641 C C . GLU A 1 79 ? -15.869 2.367 11.760 1.00 95.19 79 GLU A C 1
ATOM 643 O O . GLU A 1 79 ? -16.620 2.399 10.790 1.00 95.19 79 GLU A O 1
ATOM 648 N N . ALA A 1 80 ? -14.603 1.953 11.629 1.00 97.38 80 ALA A N 1
ATOM 649 C CA . ALA A 1 80 ? -13.998 1.686 10.323 1.00 97.38 80 ALA A CA 1
ATOM 650 C C . ALA A 1 80 ? -14.153 0.229 9.853 1.00 97.38 80 ALA A C 1
ATOM 652 O O . ALA A 1 80 ? -13.607 -0.691 10.463 1.00 97.38 80 ALA A O 1
ATOM 653 N N . ASP A 1 81 ? -14.795 0.041 8.696 1.00 96.69 81 ASP A N 1
ATOM 654 C CA . ASP A 1 81 ? -14.855 -1.243 7.983 1.00 96.69 81 ASP A CA 1
ATOM 655 C C . ASP A 1 81 ? -13.502 -1.616 7.352 1.00 96.69 81 ASP A C 1
ATOM 657 O O . ASP A 1 81 ? -13.199 -2.793 7.148 1.00 96.69 81 ASP A O 1
ATOM 661 N N . TRP A 1 82 ? -12.697 -0.607 6.988 1.00 97.56 82 TRP A N 1
ATOM 662 C CA . TRP A 1 82 ? -11.457 -0.801 6.237 1.00 97.56 82 TRP A CA 1
ATOM 663 C C . TRP A 1 82 ? -10.343 0.171 6.632 1.00 97.56 82 TRP A C 1
ATOM 665 O O . TRP A 1 82 ? -10.571 1.343 6.935 1.00 97.56 82 TRP A O 1
ATOM 675 N N . PHE A 1 83 ? -9.103 -0.311 6.578 1.00 98.75 83 PHE A N 1
ATOM 676 C CA . PHE A 1 83 ? -7.929 0.404 7.072 1.00 98.75 83 PHE A CA 1
ATOM 677 C C . PHE A 1 83 ? -6.912 0.646 5.955 1.00 98.75 83 PHE A C 1
ATOM 679 O O . PHE A 1 83 ? -6.342 -0.289 5.388 1.00 98.75 83 PHE A O 1
ATOM 686 N N . TYR A 1 84 ? -6.637 1.918 5.663 1.00 98.69 84 TYR A N 1
ATOM 687 C CA . TYR A 1 84 ? -5.655 2.320 4.661 1.00 98.69 84 TYR A CA 1
ATOM 688 C C . TYR A 1 84 ? -4.323 2.737 5.289 1.00 98.69 84 TYR A C 1
ATOM 690 O O . TYR A 1 84 ? -4.256 3.640 6.128 1.00 98.69 84 TYR A O 1
ATOM 698 N N . THR A 1 85 ? -3.230 2.125 4.831 1.00 98.19 85 THR A N 1
ATOM 699 C CA . THR A 1 85 ? -1.868 2.412 5.302 1.00 98.19 85 THR A CA 1
ATOM 700 C C . THR A 1 85 ? -1.069 3.148 4.206 1.00 98.19 85 THR A C 1
ATOM 702 O O . THR A 1 85 ? -0.559 2.505 3.286 1.00 98.19 85 THR A O 1
ATOM 705 N N . PRO A 1 86 ? -0.929 4.492 4.263 1.00 97.50 86 PRO A N 1
ATOM 706 C CA . PRO A 1 86 ? -0.387 5.303 3.163 1.00 97.50 86 PRO A CA 1
ATOM 707 C C . PRO A 1 86 ? 1.149 5.251 3.047 1.00 97.50 86 PRO A C 1
ATOM 709 O O . PRO A 1 86 ? 1.851 6.210 3.390 1.00 97.50 86 PRO A O 1
ATOM 712 N N . VAL A 1 87 ? 1.684 4.130 2.555 1.00 97.25 87 VAL A N 1
ATOM 713 C CA . VAL A 1 87 ? 3.121 3.914 2.303 1.00 97.25 87 VAL A CA 1
ATOM 714 C C . VAL A 1 87 ? 3.444 4.177 0.833 1.00 97.25 87 VAL A C 1
ATOM 716 O O . VAL A 1 87 ? 2.948 3.470 -0.035 1.00 97.25 87 VAL A O 1
ATOM 719 N N . TYR A 1 88 ? 4.309 5.152 0.539 1.00 95.81 88 TYR A N 1
ATOM 720 C CA . TYR A 1 88 ? 4.743 5.450 -0.831 1.00 95.81 88 TYR A CA 1
ATOM 721 C C . TYR A 1 88 ? 5.955 4.587 -1.202 1.00 95.81 88 TYR A C 1
ATOM 723 O O . TYR A 1 88 ? 7.107 5.034 -1.186 1.00 95.81 88 TYR A O 1
ATOM 731 N N . THR A 1 89 ? 5.693 3.305 -1.451 1.00 93.88 89 THR A N 1
ATOM 732 C CA . THR A 1 89 ? 6.728 2.289 -1.677 1.00 93.88 89 THR A CA 1
ATOM 733 C C . THR A 1 89 ? 7.433 2.426 -3.022 1.00 93.88 89 THR A C 1
ATOM 735 O O . THR A 1 89 ? 8.581 1.985 -3.137 1.00 93.88 89 THR A O 1
ATOM 738 N N . THR A 1 90 ? 6.790 3.033 -4.020 1.00 90.62 90 THR A N 1
ATOM 739 C CA . THR A 1 90 ? 7.323 3.160 -5.383 1.00 90.62 90 THR A CA 1
ATOM 740 C C . THR A 1 90 ? 7.933 4.527 -5.692 1.00 90.62 90 THR A C 1
ATOM 742 O O . THR A 1 90 ? 8.883 4.566 -6.464 1.00 90.62 90 THR A O 1
ATOM 745 N N . CYS A 1 91 ? 7.528 5.623 -5.040 1.00 86.62 91 CYS A N 1
ATOM 746 C CA . CYS A 1 91 ? 8.046 6.989 -5.267 1.00 86.62 91 CYS A CA 1
ATOM 747 C C . CYS A 1 91 ? 9.546 7.249 -4.968 1.00 86.62 91 CYS A C 1
ATOM 749 O O . CYS A 1 91 ? 9.965 8.400 -4.891 1.00 86.62 91 CYS A O 1
ATOM 751 N N . ASN A 1 92 ? 10.382 6.229 -4.770 1.00 85.31 92 ASN A N 1
ATOM 752 C CA . ASN A 1 92 ? 11.824 6.374 -4.534 1.00 85.31 92 ASN A CA 1
ATOM 753 C C . ASN A 1 92 ? 12.573 5.795 -5.738 1.00 85.31 92 ASN A C 1
ATOM 755 O O . ASN A 1 92 ? 13.034 4.652 -5.691 1.00 85.31 92 ASN A O 1
ATOM 759 N N . LEU A 1 93 ? 12.609 6.561 -6.830 1.00 84.62 93 LEU A N 1
ATOM 760 C CA . LEU A 1 93 ? 13.040 6.079 -8.140 1.00 84.62 93 LEU A CA 1
ATOM 761 C C . LEU A 1 93 ? 14.564 6.168 -8.320 1.00 84.62 93 LEU A C 1
ATOM 763 O O . LEU A 1 93 ? 15.274 6.933 -7.662 1.00 84.62 93 LEU A O 1
ATOM 767 N N . THR A 1 94 ? 15.070 5.385 -9.264 1.00 84.12 94 THR A N 1
ATOM 768 C CA . THR A 1 94 ? 16.385 5.585 -9.893 1.00 84.12 94 THR A CA 1
ATOM 769 C C . THR A 1 94 ? 16.375 6.845 -10.781 1.00 84.12 94 THR A C 1
ATOM 771 O O . THR A 1 94 ? 15.299 7.385 -11.074 1.00 84.12 94 THR A O 1
ATOM 774 N N . PRO A 1 95 ? 17.535 7.327 -11.274 1.00 84.25 95 PRO A N 1
ATOM 775 C CA . PRO A 1 95 ? 17.566 8.354 -12.319 1.00 84.25 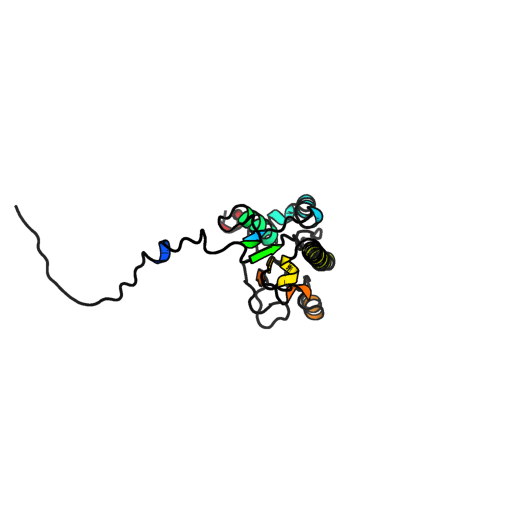95 PRO A CA 1
ATOM 776 C C . PRO A 1 95 ? 16.667 7.990 -13.511 1.00 84.25 95 PRO A C 1
ATOM 778 O O . PRO A 1 95 ? 15.858 8.812 -13.930 1.00 84.25 95 PRO A O 1
ATOM 781 N N . ASN A 1 96 ? 16.685 6.719 -13.925 1.00 82.38 96 ASN A N 1
ATOM 782 C CA . ASN A 1 96 ? 15.936 6.174 -15.063 1.00 82.38 96 ASN A CA 1
ATOM 783 C C . ASN A 1 96 ? 14.456 5.841 -14.752 1.00 82.38 96 ASN A C 1
ATOM 785 O O . ASN A 1 96 ? 13.818 5.135 -15.525 1.00 82.38 96 ASN A O 1
ATOM 789 N N . GLY A 1 97 ? 13.904 6.280 -13.615 1.00 79.19 97 GLY A N 1
ATOM 790 C CA . GLY A 1 97 ? 12.483 6.094 -13.277 1.00 79.19 97 GLY A CA 1
ATOM 791 C C . GLY A 1 97 ? 12.090 4.718 -12.717 1.00 79.19 97 GLY A C 1
ATOM 792 O O . GLY A 1 97 ? 10.966 4.558 -12.253 1.00 79.19 97 GLY A O 1
ATOM 793 N N . LEU A 1 98 ? 12.998 3.736 -12.677 1.00 80.06 98 LEU A N 1
ATOM 794 C CA . LEU A 1 98 ? 12.721 2.421 -12.074 1.00 80.06 98 LEU A CA 1
ATOM 795 C C . LEU A 1 98 ? 12.591 2.515 -10.539 1.00 80.06 98 LEU A C 1
ATOM 797 O O . LEU A 1 98 ? 13.409 3.210 -9.923 1.00 80.06 98 LEU A O 1
ATOM 801 N N . PRO A 1 99 ? 11.648 1.794 -9.903 1.00 78.62 99 PRO A N 1
ATOM 802 C CA . PRO A 1 99 ? 11.504 1.744 -8.446 1.00 78.62 99 PRO A CA 1
ATOM 803 C C . PRO A 1 99 ? 12.636 0.925 -7.795 1.00 78.62 99 PRO A C 1
ATOM 805 O O . PRO A 1 99 ? 13.212 0.031 -8.413 1.00 78.62 99 PRO A O 1
ATOM 808 N N . LEU A 1 100 ? 12.984 1.223 -6.535 1.00 77.88 100 LEU A N 1
ATOM 809 C CA . LEU A 1 100 ? 14.135 0.611 -5.849 1.00 77.88 100 LEU A CA 1
ATOM 810 C C . LEU A 1 100 ? 13.770 -0.682 -5.077 1.00 77.88 100 LEU A C 1
ATOM 812 O O . LEU A 1 100 ? 13.349 -0.605 -3.915 1.00 77.88 100 LEU A O 1
ATOM 816 N N . PRO A 1 101 ? 14.051 -1.886 -5.625 1.00 74.69 101 PRO A N 1
ATOM 817 C CA . PRO A 1 101 ? 13.396 -3.142 -5.230 1.00 74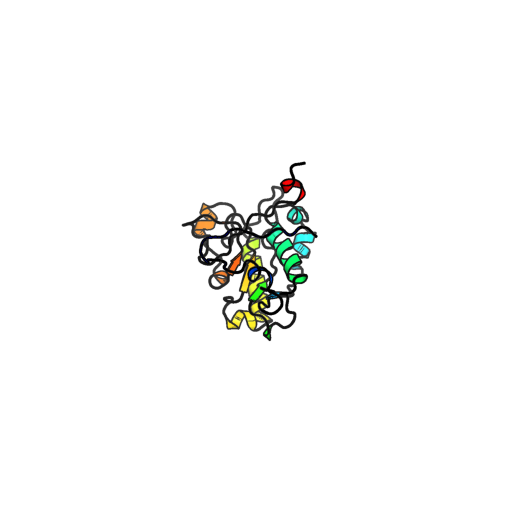.69 101 PRO A CA 1
ATOM 818 C C . PRO A 1 101 ? 13.790 -3.705 -3.854 1.00 74.69 101 PRO A C 1
ATOM 820 O O . PRO A 1 101 ? 13.229 -4.697 -3.394 1.00 74.69 101 PRO A O 1
ATOM 823 N N . PHE A 1 102 ? 14.782 -3.121 -3.181 1.00 79.06 102 PHE A N 1
ATOM 824 C CA . PHE A 1 102 ? 15.153 -3.481 -1.804 1.00 79.06 102 PHE A CA 1
ATOM 825 C C . PHE A 1 102 ? 14.613 -2.489 -0.765 1.00 79.06 102 PHE A C 1
ATOM 827 O O . PHE A 1 102 ? 14.524 -2.820 0.418 1.00 79.06 102 PHE A O 1
ATOM 834 N N . LYS A 1 103 ? 14.234 -1.273 -1.183 1.00 86.50 103 LYS A N 1
ATOM 835 C CA . LYS A 1 103 ? 13.715 -0.239 -0.276 1.00 86.50 103 LYS A CA 1
ATOM 836 C C . LYS A 1 103 ? 12.215 -0.405 -0.063 1.00 86.50 103 LYS A C 1
ATOM 838 O O . LYS A 1 103 ? 11.780 -0.351 1.082 1.00 86.50 103 LYS A O 1
ATOM 843 N N . SER A 1 104 ? 11.460 -0.688 -1.121 1.00 91.94 104 SER A N 1
ATOM 844 C CA . SER A 1 104 ? 10.006 -0.890 -1.090 1.00 91.94 104 SER A CA 1
ATOM 845 C C . SER A 1 104 ? 9.540 -1.965 -0.082 1.00 91.94 104 SER A C 1
ATOM 847 O O . SER A 1 104 ? 8.776 -1.611 0.819 1.00 91.94 104 SER A O 1
ATOM 849 N N . PRO A 1 105 ? 10.042 -3.224 -0.089 1.00 93.94 105 PRO A N 1
ATOM 850 C CA . PRO A 1 105 ? 9.572 -4.242 0.859 1.00 93.94 105 PRO A CA 1
ATOM 851 C C . PRO A 1 105 ? 10.051 -3.982 2.298 1.00 93.94 105 PRO A C 1
ATOM 853 O O . PRO A 1 105 ? 9.332 -4.275 3.253 1.00 93.94 105 PRO A O 1
ATOM 856 N N . ARG A 1 106 ? 11.242 -3.386 2.482 1.00 95.19 106 ARG A N 1
ATOM 857 C CA . ARG A 1 106 ? 11.758 -2.994 3.808 1.00 95.19 106 ARG A CA 1
ATOM 858 C C . ARG A 1 106 ? 10.944 -1.847 4.411 1.00 95.19 106 ARG A C 1
ATOM 860 O O . ARG A 1 106 ? 10.690 -1.844 5.613 1.00 95.19 106 ARG A O 1
ATOM 867 N N . MET A 1 107 ? 10.527 -0.892 3.582 1.00 96.00 107 MET A N 1
ATOM 868 C CA . MET A 1 107 ? 9.663 0.218 3.974 1.00 96.00 107 MET A CA 1
ATOM 869 C C . MET A 1 107 ? 8.268 -0.278 4.348 1.00 96.00 107 MET A C 1
ATOM 871 O O . MET A 1 107 ? 7.788 0.090 5.415 1.00 96.00 107 MET A O 1
ATOM 875 N N . MET A 1 108 ? 7.672 -1.160 3.537 1.00 97.44 108 MET A N 1
ATOM 876 C CA . MET A 1 108 ? 6.372 -1.766 3.833 1.00 97.44 108 MET A CA 1
ATOM 877 C C . MET A 1 108 ? 6.407 -2.551 5.152 1.00 97.44 108 MET A C 1
ATOM 879 O O . MET A 1 108 ? 5.614 -2.276 6.047 1.00 97.44 108 MET A O 1
ATOM 883 N N . ARG A 1 109 ? 7.402 -3.433 5.346 1.00 97.94 109 ARG A N 1
ATOM 884 C CA . ARG A 1 109 ? 7.615 -4.151 6.618 1.00 97.94 109 ARG A CA 1
ATOM 885 C C . ARG A 1 109 ? 7.737 -3.197 7.812 1.00 97.94 109 ARG A C 1
ATOM 887 O O . ARG A 1 109 ? 7.133 -3.441 8.847 1.00 97.94 109 ARG A O 1
ATOM 894 N N . SER A 1 110 ? 8.490 -2.105 7.668 1.00 98.12 110 SER A N 1
ATOM 895 C CA . SER A 1 110 ? 8.678 -1.112 8.736 1.00 98.12 110 SER A CA 1
ATOM 896 C C . SER A 1 110 ? 7.457 -0.210 8.969 1.00 98.12 110 SER A C 1
ATOM 898 O O . SER A 1 110 ? 7.361 0.390 10.037 1.00 98.12 110 SER A O 1
ATOM 900 N N . ALA A 1 111 ? 6.549 -0.075 7.999 1.00 98.31 111 ALA A N 1
ATOM 901 C CA . ALA A 1 111 ? 5.271 0.611 8.172 1.00 98.31 111 ALA A CA 1
ATOM 902 C C . ALA A 1 111 ? 4.267 -0.297 8.893 1.00 98.31 111 ALA A C 1
ATOM 904 O O . ALA A 1 111 ? 3.681 0.129 9.882 1.00 98.31 111 ALA A O 1
ATOM 905 N N . ILE A 1 112 ? 4.156 -1.559 8.459 1.00 98.56 112 ILE A N 1
ATOM 906 C CA . ILE A 1 112 ? 3.329 -2.590 9.103 1.00 98.56 112 ILE A CA 1
ATOM 907 C C . ILE A 1 112 ? 3.747 -2.772 10.567 1.00 98.56 112 ILE A C 1
ATOM 909 O O . ILE A 1 112 ? 2.910 -2.657 11.453 1.00 98.56 112 ILE A O 1
ATOM 913 N N . GLN A 1 113 ? 5.050 -2.921 10.836 1.00 98.31 113 GLN A N 1
ATOM 914 C CA . GLN A 1 113 ? 5.580 -3.027 12.201 1.00 98.31 113 GLN A CA 1
ATOM 915 C C . GLN A 1 113 ? 5.244 -1.808 13.080 1.00 98.31 113 GLN A C 1
ATOM 917 O O . GLN A 1 113 ? 5.036 -1.968 14.278 1.00 98.31 113 GLN A O 1
ATOM 922 N N . LEU A 1 114 ? 5.199 -0.599 12.503 1.00 98.38 114 LEU A N 1
ATOM 923 C CA . LEU A 1 114 ? 4.833 0.615 13.237 1.00 98.38 114 LEU A CA 1
ATOM 924 C C . LEU A 1 114 ? 3.332 0.656 13.546 1.00 98.38 114 LEU A C 1
ATOM 926 O O . LEU A 1 114 ? 2.954 1.079 14.635 1.00 98.38 114 LEU A O 1
ATOM 930 N N . ILE A 1 115 ? 2.472 0.235 12.610 1.00 98.25 115 ILE A N 1
ATOM 931 C CA . ILE A 1 115 ? 1.031 0.222 12.881 1.00 98.25 115 ILE A CA 1
ATOM 932 C C . ILE A 1 115 ? 0.639 -0.894 13.853 1.00 98.25 115 ILE A C 1
ATOM 934 O O . ILE A 1 115 ? -0.219 -0.664 14.698 1.00 98.25 115 ILE A O 1
ATOM 938 N N . SER A 1 116 ? 1.320 -2.045 13.805 1.00 98.12 116 SER A N 1
ATOM 939 C CA . SER A 1 116 ? 1.103 -3.174 14.717 1.00 98.12 116 SER A CA 1
ATOM 940 C C . SER A 1 116 ? 1.639 -2.942 16.133 1.00 98.12 116 SER A C 1
ATOM 942 O O . SER A 1 116 ? 1.179 -3.604 17.060 1.00 98.12 116 SER A O 1
ATOM 944 N N . SER A 1 117 ? 2.618 -2.045 16.324 1.00 98.00 117 SER A N 1
ATOM 945 C CA . SER A 1 117 ? 3.127 -1.687 17.658 1.00 98.00 117 SER A CA 1
ATOM 946 C C . SER A 1 117 ? 2.332 -0.572 18.335 1.00 98.00 117 SER A C 1
ATOM 948 O O . SER A 1 117 ? 2.326 -0.497 19.560 1.00 98.00 117 SER A O 1
ATOM 950 N N . ASN A 1 118 ? 1.693 0.306 17.554 1.00 97.75 118 ASN A N 1
ATOM 951 C CA . ASN A 1 118 ? 1.114 1.552 18.063 1.00 97.75 118 ASN A CA 1
ATOM 952 C C . ASN A 1 118 ? -0.423 1.556 18.118 1.00 97.75 118 ASN A C 1
ATOM 954 O O . ASN A 1 118 ? -0.984 2.372 18.845 1.00 97.75 118 ASN A O 1
ATOM 958 N N . TRP A 1 119 ? -1.105 0.684 17.367 1.00 97.38 119 TRP A N 1
ATOM 959 C CA . TRP A 1 119 ? -2.570 0.594 17.350 1.00 97.38 119 TRP A CA 1
ATOM 960 C C . TRP A 1 119 ? -3.037 -0.872 17.299 1.00 97.38 119 TRP A C 1
ATOM 962 O O . TRP A 1 119 ? -2.406 -1.692 16.629 1.00 97.38 119 TRP A O 1
ATOM 972 N N . PRO A 1 120 ? -4.169 -1.228 17.935 1.00 97.12 120 PRO A N 1
ATOM 973 C CA . PRO A 1 120 ? -4.625 -2.619 18.002 1.00 97.12 120 PRO A CA 1
ATOM 974 C C . PRO A 1 120 ? -5.158 -3.157 16.663 1.00 97.12 120 PRO A C 1
ATOM 976 O O . PRO A 1 120 ? -5.140 -4.366 16.438 1.00 97.12 120 PRO A O 1
ATOM 979 N N . TYR A 1 121 ? -5.612 -2.277 15.762 1.00 98.19 121 TYR A N 1
ATOM 980 C CA . TYR A 1 121 ? -6.427 -2.648 14.597 1.00 98.19 121 TYR A CA 1
ATOM 981 C C . TYR A 1 121 ? -5.732 -3.614 13.624 1.00 98.19 121 TYR A C 1
ATOM 983 O O . TYR A 1 121 ? -6.388 -4.501 13.095 1.00 98.19 121 TYR A O 1
ATOM 991 N N . TRP A 1 122 ? -4.407 -3.517 13.435 1.00 98.44 122 TRP A N 1
ATOM 992 C CA . TRP A 1 122 ? -3.665 -4.487 12.609 1.00 98.44 122 TRP A CA 1
ATOM 993 C C . TRP A 1 122 ? -3.658 -5.892 13.230 1.00 98.44 122 TRP A C 1
ATOM 995 O O . TRP A 1 122 ? -3.831 -6.891 12.535 1.00 98.44 122 TRP A O 1
ATOM 1005 N N . ASN A 1 123 ? -3.468 -5.975 14.549 1.00 98.06 123 ASN A N 1
ATOM 1006 C CA . ASN A 1 123 ? -3.318 -7.246 15.259 1.00 98.06 123 ASN A CA 1
ATOM 1007 C C . ASN A 1 123 ? -4.659 -7.983 15.415 1.00 98.06 123 ASN A C 1
ATOM 1009 O O . ASN A 1 123 ? -4.665 -9.205 15.501 1.00 98.06 123 ASN A O 1
ATOM 1013 N N . ARG A 1 124 ? -5.788 -7.256 15.394 1.00 97.50 124 ARG A N 1
ATOM 1014 C CA . ARG A 1 124 ? -7.157 -7.812 15.415 1.00 97.50 124 ARG A CA 1
ATOM 1015 C C . ARG A 1 124 ? -7.410 -8.822 14.288 1.00 97.50 124 ARG A C 1
ATOM 1017 O O . ARG A 1 124 ? -8.151 -9.780 14.480 1.00 97.50 124 ARG A O 1
ATOM 1024 N N . THR A 1 125 ? -6.830 -8.589 13.113 1.00 97.69 125 THR A N 1
ATOM 1025 C CA . THR A 1 125 ? -7.160 -9.311 11.869 1.00 97.69 125 THR A CA 1
ATOM 1026 C C . THR A 1 125 ? -5.938 -9.822 11.110 1.00 97.69 125 THR A C 1
ATOM 1028 O O . THR A 1 125 ? -6.098 -10.388 10.026 1.00 97.69 125 THR A O 1
ATOM 1031 N N . GLU A 1 126 ? -4.732 -9.571 11.630 1.00 97.75 126 GLU A N 1
ATOM 1032 C CA . GLU A 1 126 ? -3.450 -9.726 10.929 1.00 97.75 126 GLU A CA 1
ATOM 1033 C C . GLU A 1 126 ? -3.444 -9.051 9.541 1.00 97.75 126 GLU A C 1
ATOM 1035 O O . GLU A 1 126 ? -2.879 -9.564 8.572 1.00 97.75 126 GLU A O 1
ATOM 1040 N N . GLY A 1 127 ? -4.114 -7.901 9.435 1.00 98.00 127 GLY A N 1
ATOM 1041 C CA . GLY A 1 127 ? -4.184 -7.117 8.209 1.00 98.00 127 GLY A CA 1
ATOM 1042 C C . GLY A 1 127 ? -5.295 -7.504 7.230 1.00 98.00 127 GLY A C 1
ATOM 1043 O O . GLY A 1 127 ? -5.212 -7.092 6.075 1.00 98.00 127 GLY A O 1
ATOM 1044 N N . ALA A 1 128 ? -6.289 -8.319 7.610 1.00 98.19 128 ALA A N 1
ATOM 1045 C CA . ALA A 1 128 ? -7.343 -8.769 6.683 1.00 98.19 128 ALA A CA 1
ATOM 1046 C C . ALA A 1 128 ? -8.358 -7.668 6.309 1.00 98.19 128 ALA A C 1
ATOM 1048 O O . ALA A 1 128 ? -8.851 -7.648 5.183 1.00 98.19 128 ALA A O 1
ATOM 1049 N N . ASP A 1 129 ? -8.623 -6.731 7.223 1.00 98.19 129 ASP A N 1
ATOM 1050 C CA . ASP A 1 129 ? -9.407 -5.504 7.009 1.00 98.19 129 ASP A CA 1
ATOM 1051 C C . ASP A 1 129 ? -8.530 -4.314 6.560 1.00 98.19 129 ASP A C 1
ATOM 1053 O O . ASP A 1 129 ? -8.979 -3.167 6.539 1.00 98.19 129 ASP A O 1
ATOM 1057 N N . HIS A 1 130 ? -7.288 -4.575 6.133 1.00 98.62 130 HIS A N 1
ATOM 1058 C CA . HIS A 1 130 ? -6.370 -3.566 5.602 1.00 98.62 130 HIS A CA 1
ATOM 1059 C C . HIS A 1 130 ? -6.242 -3.660 4.088 1.00 98.62 130 HIS A C 1
ATOM 1061 O O . HIS A 1 130 ? -6.248 -4.751 3.504 1.00 98.62 130 HIS A O 1
ATOM 1067 N N . PHE A 1 131 ? -6.026 -2.509 3.451 1.00 98.50 131 PHE A N 1
ATOM 1068 C CA . PHE A 1 131 ? -5.662 -2.448 2.041 1.00 98.50 131 PHE A CA 1
ATOM 1069 C C . PHE A 1 131 ? -4.457 -1.549 1.762 1.00 98.50 131 PHE A C 1
ATOM 1071 O O . PHE A 1 131 ? -4.196 -0.555 2.443 1.00 98.50 131 PHE A O 1
ATOM 1078 N N . PHE A 1 132 ? -3.711 -1.920 0.720 1.00 98.44 132 PHE A N 1
ATOM 1079 C CA . PHE A 1 132 ? -2.471 -1.261 0.316 1.00 98.44 132 PHE A CA 1
ATOM 1080 C C . PHE A 1 132 ? -2.472 -0.990 -1.185 1.00 98.44 132 PHE A C 1
ATOM 1082 O O . PHE A 1 132 ? -2.829 -1.866 -1.976 1.00 98.44 132 PHE A O 1
ATOM 1089 N N . ILE A 1 133 ? -2.007 0.197 -1.584 1.00 97.75 133 ILE A N 1
ATOM 1090 C CA . ILE A 1 133 ? -1.747 0.495 -2.995 1.00 97.75 133 ILE A CA 1
ATOM 1091 C C . ILE A 1 133 ? -0.323 0.041 -3.300 1.00 97.75 133 ILE A C 1
ATOM 1093 O O . ILE A 1 133 ? 0.630 0.506 -2.678 1.00 97.75 133 ILE A O 1
ATOM 1097 N N . VAL A 1 134 ? -0.179 -0.887 -4.241 1.00 96.56 134 VAL A N 1
ATOM 1098 C CA . VAL A 1 134 ? 1.110 -1.452 -4.660 1.00 96.56 134 VAL A CA 1
ATOM 1099 C C . VAL A 1 134 ? 1.220 -1.363 -6.187 1.00 96.56 134 VAL A C 1
ATOM 1101 O O . VAL A 1 134 ? 1.079 -2.367 -6.884 1.00 96.56 134 VAL A O 1
ATOM 1104 N N . PRO A 1 135 ? 1.456 -0.157 -6.745 1.00 94.62 135 PRO A N 1
ATOM 1105 C CA . PRO A 1 135 ? 1.393 0.093 -8.187 1.00 94.62 135 PRO A CA 1
ATOM 1106 C C . PRO A 1 135 ? 2.687 -0.299 -8.931 1.00 94.62 135 PRO A C 1
ATOM 1108 O O . PRO A 1 135 ? 2.869 0.064 -10.091 1.00 94.62 135 PRO A O 1
ATOM 1111 N N . HIS A 1 136 ? 3.595 -1.007 -8.254 1.00 93.12 136 HIS A N 1
ATOM 1112 C CA . HIS A 1 136 ? 4.861 -1.513 -8.783 1.00 93.12 136 HIS A CA 1
ATOM 1113 C C . HIS A 1 136 ? 4.620 -2.488 -9.948 1.00 93.12 136 HIS A C 1
ATOM 1115 O O . HIS A 1 136 ? 3.618 -3.200 -9.958 1.00 93.12 136 HIS A O 1
ATOM 1121 N N . ASP A 1 137 ? 5.580 -2.575 -10.870 1.00 90.12 137 ASP A N 1
ATOM 1122 C CA . ASP A 1 137 ? 5.584 -3.449 -12.058 1.00 90.12 137 ASP A CA 1
ATOM 1123 C C . ASP A 1 137 ? 5.075 -4.877 -11.773 1.00 90.12 137 ASP A C 1
ATOM 1125 O O . ASP A 1 137 ? 4.247 -5.387 -12.515 1.00 90.12 137 ASP A O 1
ATOM 1129 N N . PHE A 1 138 ? 5.510 -5.488 -10.661 1.00 94.88 138 PHE A N 1
ATOM 1130 C CA . PHE A 1 138 ? 5.042 -6.795 -10.171 1.00 94.88 138 PHE A CA 1
ATOM 1131 C C . PHE A 1 138 ? 4.393 -6.700 -8.774 1.00 94.88 138 PHE A C 1
ATOM 1133 O O . PHE A 1 138 ? 4.594 -7.553 -7.907 1.00 94.88 138 PHE A O 1
ATOM 1140 N N . GLY A 1 139 ? 3.636 -5.628 -8.521 1.00 95.12 139 GLY A N 1
ATOM 1141 C CA . GLY A 1 139 ? 2.833 -5.429 -7.311 1.00 95.12 139 GLY A CA 1
ATOM 1142 C C . GLY A 1 139 ? 3.591 -5.663 -5.997 1.00 95.12 139 GLY A C 1
ATOM 1143 O O . GLY A 1 139 ? 4.707 -5.178 -5.790 1.00 95.12 139 GLY A O 1
ATOM 1144 N N . ALA A 1 140 ? 2.992 -6.448 -5.098 1.00 96.62 140 ALA A N 1
ATOM 1145 C CA . ALA A 1 140 ? 3.540 -6.750 -3.771 1.00 96.62 140 ALA A CA 1
ATOM 1146 C C . ALA A 1 140 ? 4.761 -7.701 -3.753 1.00 96.62 140 ALA A C 1
ATOM 1148 O O . ALA A 1 140 ? 5.265 -8.006 -2.669 1.00 96.62 140 ALA A O 1
ATOM 1149 N N . CYS A 1 141 ? 5.276 -8.138 -4.910 1.00 96.69 141 CYS A N 1
ATOM 1150 C CA . CYS A 1 141 ? 6.608 -8.756 -5.007 1.00 96.69 141 CYS A CA 1
ATOM 1151 C C . CYS A 1 141 ? 7.749 -7.719 -4.933 1.00 96.69 141 CYS A C 1
ATOM 1153 O O . CYS A 1 141 ? 8.908 -8.068 -4.685 1.00 96.69 141 CYS A O 1
ATOM 1155 N N . PHE A 1 142 ? 7.427 -6.433 -5.138 1.00 93.81 142 PHE A N 1
ATOM 1156 C CA . PHE A 1 142 ? 8.349 -5.297 -5.054 1.00 93.81 142 PHE A CA 1
ATOM 1157 C C . PHE A 1 142 ? 9.666 -5.503 -5.830 1.00 93.81 142 PHE A C 1
ATOM 1159 O O . PHE A 1 142 ? 10.770 -5.321 -5.301 1.00 93.81 142 PHE A O 1
ATOM 1166 N N . HIS A 1 143 ? 9.550 -5.941 -7.084 1.00 92.56 143 HIS A N 1
ATOM 1167 C CA . HIS A 1 143 ? 10.666 -6.095 -8.011 1.00 92.56 143 HIS A CA 1
ATOM 1168 C C . HIS A 1 143 ? 10.231 -5.716 -9.434 1.00 92.56 143 HIS A C 1
ATOM 1170 O O . HIS A 1 143 ? 9.060 -5.866 -9.759 1.00 92.56 143 HIS A O 1
ATOM 1176 N N . TYR A 1 144 ? 11.152 -5.209 -10.263 1.00 89.50 144 TYR A N 1
ATOM 1177 C CA . TYR A 1 144 ? 10.863 -4.786 -11.649 1.00 89.50 144 TYR A CA 1
ATOM 1178 C C . TYR A 1 144 ? 11.312 -5.814 -12.709 1.00 89.50 144 TYR A C 1
ATOM 1180 O O . TYR A 1 144 ? 10.850 -5.787 -13.840 1.00 89.50 144 TYR A O 1
ATOM 1188 N N . GLN A 1 145 ? 12.212 -6.738 -12.352 1.00 92.19 145 GLN A N 1
ATOM 1189 C CA . GLN A 1 145 ? 12.573 -7.899 -13.184 1.00 92.19 145 GLN A CA 1
ATOM 1190 C C . GLN A 1 145 ? 11.711 -9.103 -12.785 1.00 92.19 145 GLN A C 1
ATOM 1192 O O . GLN A 1 145 ? 11.740 -9.480 -11.609 1.00 92.19 145 GLN A O 1
ATOM 1197 N N . GLU A 1 146 ? 11.031 -9.731 -13.748 1.00 94.75 146 GLU A N 1
ATOM 1198 C CA . GLU A 1 146 ? 10.075 -10.831 -13.537 1.00 94.75 146 GLU A CA 1
ATOM 1199 C C . GLU A 1 146 ? 10.673 -12.011 -12.759 1.00 94.75 146 GLU A C 1
ATOM 1201 O O . GLU A 1 146 ? 10.195 -12.328 -11.674 1.00 94.75 146 GLU A O 1
ATOM 1206 N N . LYS A 1 147 ? 11.779 -12.610 -13.231 1.00 96.88 147 LYS A N 1
ATOM 1207 C CA . LYS A 1 147 ? 12.423 -13.760 -12.560 1.00 96.88 147 LYS A CA 1
ATOM 1208 C C . LYS A 1 147 ? 12.685 -13.507 -11.069 1.00 96.88 147 LYS A C 1
ATOM 1210 O O . LYS A 1 147 ? 12.456 -14.379 -10.239 1.00 96.88 147 LYS A O 1
ATOM 1215 N N . LYS A 1 148 ? 13.125 -12.296 -10.718 1.00 95.56 148 LYS A N 1
ATOM 1216 C CA . LYS A 1 148 ? 13.397 -11.884 -9.332 1.00 95.56 148 LYS A CA 1
ATOM 1217 C C . LYS A 1 148 ? 12.144 -11.462 -8.554 1.00 95.56 148 LYS A C 1
ATOM 1219 O O . LYS A 1 148 ? 12.205 -11.420 -7.330 1.00 95.56 148 LYS A O 1
ATOM 1224 N N . ALA A 1 149 ? 11.028 -11.176 -9.223 1.00 95.62 149 ALA A N 1
ATOM 1225 C CA . ALA A 1 149 ? 9.712 -11.089 -8.597 1.00 95.62 149 ALA A CA 1
ATOM 1226 C C . ALA A 1 149 ? 9.180 -12.498 -8.267 1.00 95.62 149 ALA A C 1
ATOM 1228 O O . ALA A 1 149 ? 8.757 -12.738 -7.139 1.00 95.62 149 ALA A O 1
ATOM 1229 N N . ILE A 1 150 ? 9.306 -13.446 -9.206 1.00 97.25 150 ILE A N 1
ATOM 1230 C CA . ILE A 1 150 ? 8.919 -14.855 -9.035 1.00 97.25 150 ILE A CA 1
ATOM 1231 C C . ILE A 1 150 ? 9.708 -15.517 -7.897 1.00 97.25 150 ILE A C 1
ATOM 1233 O O . ILE A 1 150 ? 9.103 -16.101 -7.005 1.00 97.25 150 ILE A O 1
ATOM 1237 N N . GLU A 1 151 ? 11.038 -15.364 -7.869 1.00 96.94 151 GLU A N 1
ATOM 1238 C CA . GLU A 1 151 ? 11.906 -15.880 -6.790 1.00 96.94 151 GLU A CA 1
ATOM 1239 C C . GLU A 1 151 ? 11.554 -15.339 -5.386 1.00 96.94 151 GLU A C 1
ATOM 1241 O O . GLU A 1 151 ? 11.978 -15.918 -4.387 1.00 96.94 151 GLU A O 1
ATOM 1246 N N . ARG A 1 152 ? 10.825 -14.218 -5.287 1.00 94.44 152 ARG A N 1
ATOM 1247 C CA . ARG A 1 152 ? 10.431 -13.595 -4.011 1.00 94.44 152 ARG A CA 1
ATOM 1248 C C . ARG A 1 152 ? 9.005 -13.923 -3.588 1.00 94.44 152 ARG A C 1
ATOM 1250 O O . ARG A 1 152 ? 8.754 -14.053 -2.393 1.00 94.44 152 ARG A O 1
ATOM 1257 N N . GLY A 1 153 ? 8.081 -13.975 -4.547 1.00 96.75 153 GLY A N 1
ATOM 1258 C CA . GLY A 1 153 ? 6.648 -13.941 -4.274 1.00 96.75 153 GLY A CA 1
ATOM 1259 C C . GLY A 1 153 ? 6.193 -12.646 -3.583 1.00 96.75 153 GLY A C 1
ATOM 1260 O O . GLY A 1 153 ? 6.956 -11.696 -3.390 1.00 96.75 153 GLY A O 1
ATOM 1261 N N . ILE A 1 154 ? 4.911 -12.608 -3.225 1.00 97.50 154 ILE A N 1
ATOM 1262 C CA . ILE A 1 154 ? 4.287 -11.510 -2.473 1.00 97.50 154 ILE A CA 1
ATOM 1263 C C . ILE A 1 154 ? 4.915 -11.403 -1.074 1.00 97.50 154 ILE A C 1
ATOM 1265 O O . ILE A 1 154 ? 5.123 -12.411 -0.403 1.00 97.50 154 ILE A O 1
ATOM 1269 N N . LEU A 1 155 ? 5.183 -10.176 -0.606 1.00 97.12 155 LEU A N 1
ATOM 1270 C CA . LEU A 1 155 ? 5.668 -9.920 0.756 1.00 97.12 155 LEU A CA 1
ATOM 1271 C C . LEU A 1 155 ? 4.730 -10.570 1.806 1.00 97.12 155 LEU A C 1
ATOM 1273 O O . LEU A 1 155 ? 3.574 -10.157 1.881 1.00 97.12 155 LEU A O 1
ATOM 1277 N N . PRO A 1 156 ? 5.208 -11.485 2.678 1.00 97.25 156 PRO A N 1
ATOM 1278 C CA . PRO A 1 156 ? 4.338 -12.300 3.538 1.00 97.25 156 PRO A CA 1
ATOM 1279 C C . PRO A 1 156 ? 3.312 -11.551 4.397 1.00 97.25 156 PRO A C 1
ATOM 1281 O O . PRO A 1 156 ? 2.183 -12.003 4.557 1.00 97.25 156 PRO A O 1
ATOM 1284 N N . LEU A 1 157 ? 3.679 -10.368 4.900 1.00 97.19 157 LEU A N 1
ATOM 1285 C CA . LEU A 1 157 ? 2.817 -9.510 5.725 1.00 97.19 157 LEU A CA 1
ATOM 1286 C C . LEU A 1 157 ? 1.595 -8.939 4.977 1.00 97.19 157 LEU A C 1
ATOM 1288 O O . LEU A 1 157 ? 0.798 -8.234 5.581 1.00 97.19 157 LEU A O 1
ATOM 1292 N N . LEU A 1 158 ? 1.465 -9.202 3.675 1.00 97.81 158 LEU A N 1
ATOM 1293 C CA . LEU A 1 158 ? 0.374 -8.737 2.820 1.00 97.81 158 LEU A CA 1
ATOM 1294 C C . LEU A 1 158 ? -0.556 -9.872 2.344 1.00 97.81 158 LEU A C 1
ATOM 1296 O O . LEU A 1 158 ? -1.454 -9.626 1.539 1.00 97.81 158 LEU A O 1
ATOM 1300 N N . TRP A 1 159 ? -0.371 -11.118 2.807 1.00 96.25 159 TRP A N 1
ATOM 1301 C CA . TRP A 1 159 ? -1.187 -12.250 2.337 1.00 96.25 159 TRP A CA 1
ATOM 1302 C C . TRP A 1 159 ? -2.647 -12.224 2.796 1.00 96.25 159 TRP A C 1
ATOM 1304 O O . TRP A 1 159 ? -3.498 -12.755 2.084 1.00 96.25 159 TRP A O 1
ATOM 1314 N N . ARG A 1 160 ? -2.965 -11.583 3.924 1.00 97.62 160 ARG A N 1
ATOM 1315 C CA . ARG A 1 160 ? -4.358 -11.408 4.372 1.00 97.62 160 ARG A CA 1
ATOM 1316 C C . ARG A 1 160 ? -5.006 -10.153 3.776 1.00 97.62 160 ARG A C 1
ATOM 1318 O O . ARG A 1 160 ? -6.174 -10.198 3.410 1.00 97.62 160 ARG A O 1
ATOM 1325 N N . SER A 1 161 ? -4.232 -9.087 3.587 1.00 98.38 161 SER A N 1
ATOM 1326 C CA . SER A 1 161 ? -4.699 -7.778 3.113 1.00 98.38 161 SER A CA 1
ATOM 1327 C C . SER A 1 161 ? -5.240 -7.757 1.685 1.00 98.38 161 SER A C 1
ATOM 1329 O O . SER A 1 161 ? -4.881 -8.576 0.832 1.00 98.38 161 SER A O 1
ATOM 1331 N N . THR A 1 162 ? -6.069 -6.758 1.390 1.00 98.38 162 THR A N 1
ATOM 1332 C CA . THR A 1 162 ? -6.466 -6.442 0.013 1.00 98.38 162 THR A CA 1
ATOM 1333 C C . THR A 1 162 ? -5.368 -5.633 -0.671 1.00 98.38 162 THR A C 1
ATOM 1335 O O . THR A 1 162 ? -4.844 -4.665 -0.120 1.00 98.38 162 THR A O 1
ATOM 1338 N N . LEU A 1 163 ? -4.999 -6.026 -1.889 1.00 98.38 163 LEU A N 1
ATOM 1339 C CA . LEU A 1 163 ? -3.996 -5.316 -2.677 1.00 98.38 163 LEU A CA 1
ATOM 1340 C C . LEU A 1 163 ? -4.676 -4.595 -3.831 1.00 98.38 163 LEU A C 1
ATOM 1342 O O . LEU A 1 163 ? -5.367 -5.214 -4.639 1.00 98.38 163 LEU A O 1
ATOM 1346 N N . VAL A 1 164 ? -4.453 -3.287 -3.908 1.00 98.00 164 VAL A N 1
ATOM 1347 C CA . VAL A 1 164 ? -4.854 -2.462 -5.043 1.00 98.00 164 VAL A CA 1
ATOM 1348 C C . VAL A 1 164 ? -3.619 -2.305 -5.925 1.00 98.00 164 VAL A C 1
ATOM 1350 O O . VAL A 1 164 ? -2.657 -1.631 -5.548 1.00 98.00 164 VAL A O 1
ATOM 1353 N N . GLN A 1 165 ? -3.598 -3.001 -7.060 1.00 95.50 165 GLN A N 1
ATOM 1354 C CA . GLN A 1 165 ? -2.385 -3.219 -7.850 1.00 95.50 165 GLN A CA 1
ATOM 1355 C C . GLN A 1 165 ? -2.581 -2.913 -9.334 1.00 95.50 165 GLN A C 1
ATOM 1357 O O . GLN A 1 165 ? -3.653 -3.118 -9.890 1.00 95.50 165 GLN A O 1
ATOM 1362 N N . THR A 1 166 ? -1.522 -2.443 -9.986 1.00 94.56 166 THR A N 1
ATOM 1363 C CA . THR A 1 166 ? -1.468 -2.232 -11.444 1.00 94.56 166 THR A CA 1
ATOM 1364 C C . THR A 1 166 ? -1.153 -3.523 -12.203 1.00 94.56 166 THR A C 1
ATOM 1366 O O . THR A 1 166 ? -1.547 -3.691 -13.354 1.00 94.56 166 THR A O 1
ATOM 1369 N N . PHE A 1 167 ? -0.463 -4.464 -11.552 1.00 95.44 167 PHE A N 1
ATOM 1370 C CA . PHE A 1 167 ? -0.125 -5.767 -12.113 1.00 95.44 167 PHE A CA 1
ATOM 1371 C C . PHE A 1 167 ? -1.361 -6.680 -12.206 1.00 95.44 167 PHE A C 1
ATOM 1373 O O . PHE A 1 167 ? -1.851 -7.152 -11.180 1.00 95.44 167 PHE A O 1
ATOM 1380 N N . GLY A 1 168 ? -1.839 -6.948 -13.427 1.00 94.62 168 GLY A N 1
ATOM 1381 C CA . GLY A 1 168 ? -3.057 -7.733 -13.699 1.00 94.62 168 GLY A CA 1
ATOM 1382 C C . GLY A 1 168 ? -2.857 -9.080 -14.414 1.00 94.62 168 GLY A C 1
ATOM 1383 O O . GLY A 1 168 ? -3.839 -9.701 -14.822 1.00 94.62 168 GLY A O 1
ATOM 1384 N N . GLN A 1 169 ? -1.617 -9.540 -14.614 1.00 95.12 169 GLN A N 1
ATOM 1385 C CA . GLN A 1 169 ? -1.335 -10.786 -15.342 1.00 95.12 169 GLN A CA 1
ATOM 1386 C C . GLN A 1 169 ? -1.814 -12.010 -14.548 1.00 95.12 169 GLN A C 1
ATOM 1388 O O . GLN A 1 169 ? -1.338 -12.295 -13.447 1.00 95.12 169 GLN A O 1
ATOM 1393 N N . ARG A 1 170 ? -2.765 -12.748 -15.133 1.00 94.00 170 ARG A N 1
ATOM 1394 C CA . ARG A 1 170 ? -3.304 -13.995 -14.572 1.00 94.00 170 ARG A CA 1
ATOM 1395 C C . ARG A 1 170 ? -2.227 -15.083 -14.518 1.00 94.00 170 ARG A C 1
ATOM 1397 O O . ARG A 1 170 ? -1.282 -15.068 -15.300 1.00 94.00 170 ARG A O 1
ATOM 1404 N N . ASN A 1 171 ? -2.403 -16.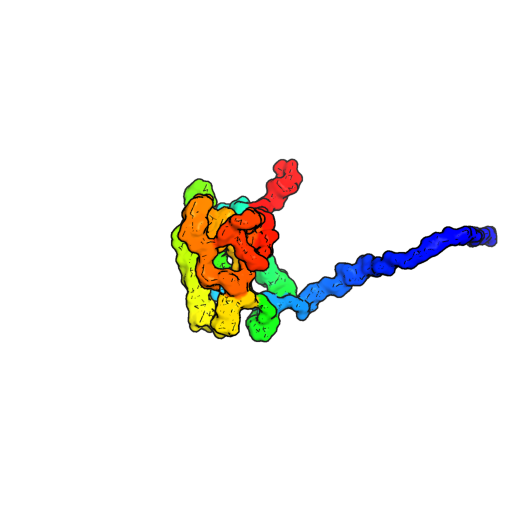041 -13.608 1.00 94.44 171 ASN A N 1
ATOM 1405 C CA . ASN A 1 171 ? -1.523 -17.203 -13.417 1.00 94.44 171 ASN A CA 1
ATOM 1406 C C . ASN A 1 171 ? -0.053 -16.854 -13.080 1.00 94.44 171 ASN A C 1
ATOM 1408 O O . ASN A 1 171 ? 0.839 -17.668 -13.303 1.00 94.44 171 ASN A O 1
ATOM 1412 N N . HIS A 1 172 ? 0.205 -15.667 -12.519 1.00 97.19 172 HIS A N 1
ATOM 1413 C CA . HIS A 1 172 ? 1.535 -15.226 -12.089 1.00 97.19 172 HIS A CA 1
ATOM 1414 C C . HIS A 1 172 ? 1.576 -14.980 -10.571 1.00 97.19 172 HIS A C 1
ATOM 1416 O O . HIS A 1 172 ? 0.663 -14.374 -10.015 1.00 97.19 172 HIS A O 1
ATOM 1422 N N . VAL A 1 173 ? 2.659 -15.387 -9.895 1.00 97.12 173 VAL A N 1
ATOM 1423 C CA . VAL A 1 173 ? 2.763 -15.425 -8.413 1.00 97.12 173 VAL A CA 1
ATOM 1424 C C . VAL A 1 173 ? 2.688 -14.059 -7.708 1.00 97.12 173 VAL A C 1
ATOM 1426 O O . VAL A 1 173 ? 2.583 -13.997 -6.486 1.00 97.12 173 VAL A O 1
ATOM 1429 N N . CYS A 1 174 ? 2.735 -12.964 -8.471 1.00 97.06 174 CYS A N 1
ATOM 1430 C CA . CYS A 1 174 ? 2.588 -11.589 -7.981 1.00 97.06 174 CYS A CA 1
ATOM 1431 C C . CYS A 1 174 ? 1.164 -11.014 -8.125 1.00 97.06 174 CYS A C 1
ATOM 1433 O O . CYS A 1 174 ? 0.916 -9.873 -7.729 1.00 97.06 174 CYS A O 1
ATOM 1435 N N . LEU A 1 175 ? 0.218 -11.786 -8.672 1.00 97.12 175 LEU A N 1
ATOM 1436 C CA . LEU A 1 175 ? -1.210 -11.483 -8.611 1.00 97.12 175 LEU A CA 1
ATOM 1437 C C . LEU A 1 175 ? -1.832 -12.250 -7.438 1.00 97.12 175 LEU A C 1
ATOM 1439 O O . LEU A 1 175 ? -1.990 -13.468 -7.496 1.00 97.12 175 LEU A O 1
ATOM 1443 N N . LYS A 1 176 ? -2.197 -11.538 -6.368 1.00 95.75 176 LYS A N 1
ATOM 1444 C CA . LYS A 1 176 ? -2.942 -12.125 -5.247 1.00 95.75 176 LYS A CA 1
ATOM 1445 C C . LYS A 1 176 ? -4.408 -12.319 -5.656 1.00 95.75 176 LYS A C 1
ATOM 1447 O O . LYS A 1 176 ? -5.013 -11.451 -6.285 1.00 95.75 176 LYS A O 1
ATOM 1452 N N . GLN A 1 177 ? -5.006 -13.445 -5.274 1.00 94.19 177 GLN A N 1
ATOM 1453 C CA . GLN A 1 177 ? -6.445 -13.650 -5.445 1.00 94.19 177 GLN A CA 1
ATOM 1454 C C . GLN A 1 177 ? -7.227 -12.673 -4.546 1.00 94.19 177 GLN A C 1
ATOM 1456 O O . GLN A 1 177 ? -6.861 -12.440 -3.391 1.00 94.19 177 GLN A O 1
ATOM 1461 N N . GLY A 1 178 ? -8.286 -12.069 -5.092 1.00 93.12 178 GLY A N 1
ATOM 1462 C CA . GLY A 1 178 ? -9.034 -11.001 -4.419 1.00 93.12 178 GLY A CA 1
ATOM 1463 C C . GLY A 1 178 ? -8.362 -9.620 -4.456 1.00 93.12 178 GLY A C 1
ATOM 1464 O O . GLY A 1 178 ? -8.840 -8.705 -3.794 1.00 93.12 178 GLY A O 1
ATOM 1465 N N . SER A 1 179 ? -7.272 -9.436 -5.212 1.00 96.00 179 SER A N 1
ATOM 1466 C CA . SER A 1 179 ? -6.747 -8.096 -5.504 1.00 96.00 179 SER A CA 1
ATOM 1467 C C . SER A 1 179 ? -7.702 -7.270 -6.361 1.00 96.00 179 SER A C 1
ATOM 1469 O O . SER A 1 179 ? -8.317 -7.778 -7.300 1.00 96.00 179 SER A O 1
ATOM 1471 N N . ILE A 1 180 ? -7.722 -5.961 -6.117 1.00 97.56 180 ILE A N 1
ATOM 1472 C CA . ILE A 1 180 ? -8.359 -4.977 -6.992 1.00 97.56 180 ILE A CA 1
ATOM 1473 C C . ILE A 1 180 ? -7.312 -4.538 -8.019 1.00 97.56 180 ILE A C 1
ATOM 1475 O O . ILE A 1 180 ? -6.306 -3.922 -7.665 1.00 97.56 180 ILE A O 1
ATOM 1479 N N . THR A 1 181 ? -7.527 -4.863 -9.295 1.00 96.81 181 THR A N 1
ATOM 1480 C CA . THR A 1 181 ? -6.644 -4.386 -10.370 1.00 96.81 181 THR A CA 1
ATOM 1481 C C . THR A 1 181 ? -7.093 -2.999 -10.825 1.00 96.81 181 THR A C 1
ATOM 1483 O O . THR A 1 181 ? -8.252 -2.822 -11.189 1.00 96.81 181 THR A O 1
ATOM 1486 N N . ILE A 1 182 ? -6.182 -2.026 -10.810 1.00 95.69 182 ILE A N 1
ATOM 1487 C CA . ILE A 1 182 ? -6.413 -0.646 -11.267 1.00 95.69 182 ILE A CA 1
ATOM 1488 C C . ILE A 1 182 ? -5.505 -0.311 -12.458 1.00 95.69 182 ILE A C 1
ATOM 1490 O O . ILE A 1 182 ? -4.425 -0.893 -12.575 1.00 95.69 182 ILE A O 1
ATOM 1494 N N . PRO A 1 183 ? -5.878 0.635 -13.338 1.00 93.25 183 PRO A N 1
ATOM 1495 C CA . PRO A 1 183 ? -4.947 1.135 -14.342 1.00 93.25 183 PRO A CA 1
ATOM 1496 C C . PRO A 1 183 ? -3.739 1.838 -13.686 1.00 93.25 183 PRO A C 1
ATOM 1498 O O . PRO A 1 183 ? -3.867 2.404 -12.594 1.00 93.25 183 PRO A O 1
ATOM 1501 N N . PRO A 1 184 ? -2.564 1.854 -14.346 1.00 91.44 184 PRO A N 1
ATOM 1502 C CA . PRO A 1 184 ? -1.476 2.755 -13.973 1.00 91.44 184 PRO A CA 1
ATOM 1503 C C . PRO A 1 184 ? -1.926 4.219 -14.060 1.00 91.44 184 PRO A C 1
ATOM 1505 O O . PRO A 1 184 ? -2.792 4.568 -14.863 1.00 91.44 184 PRO A O 1
ATOM 1508 N N . TYR A 1 185 ? -1.316 5.101 -13.265 1.00 93.06 185 TYR A N 1
ATOM 1509 C CA . TYR A 1 185 ? -1.653 6.522 -13.325 1.00 93.06 185 TYR A CA 1
ATOM 1510 C C . TYR A 1 185 ? -1.212 7.149 -14.654 1.00 93.06 185 TYR A C 1
ATOM 1512 O O . TYR A 1 185 ? -0.026 7.155 -14.991 1.00 93.06 185 TYR A O 1
ATOM 1520 N N . ALA A 1 186 ? -2.165 7.752 -15.361 1.00 90.81 186 ALA A N 1
ATOM 1521 C CA . ALA A 1 186 ? -1.919 8.622 -16.500 1.00 90.81 186 ALA A CA 1
ATOM 1522 C C . ALA A 1 186 ? -2.229 10.081 -16.108 1.00 90.81 186 ALA A C 1
ATOM 1524 O O . ALA A 1 186 ? -3.335 10.354 -15.636 1.00 90.81 186 ALA A O 1
ATOM 1525 N N . PRO A 1 187 ? -1.299 11.039 -16.300 1.00 86.38 187 PRO A N 1
ATOM 1526 C CA . PRO A 1 187 ? -1.600 12.461 -16.148 1.00 86.38 187 PRO A CA 1
ATOM 1527 C C . PRO A 1 187 ? -2.773 12.871 -17.058 1.00 86.38 187 PRO A C 1
ATOM 1529 O O . PRO A 1 187 ? -2.726 12.528 -18.242 1.00 86.38 187 PRO A O 1
ATOM 1532 N N . PRO A 1 188 ? -3.779 13.633 -16.582 1.00 83.81 188 PRO A N 1
ATOM 1533 C CA . PRO A 1 188 ? -4.954 13.996 -17.382 1.00 83.81 188 PRO A CA 1
ATOM 1534 C C . PRO A 1 188 ? -4.622 14.641 -18.733 1.00 83.81 188 PRO A C 1
ATOM 1536 O O . PRO A 1 188 ? -5.275 14.356 -19.729 1.00 83.81 188 PRO A O 1
ATOM 1539 N N . GLN A 1 189 ? -3.547 15.430 -18.803 1.00 82.38 189 GLN A N 1
ATOM 1540 C CA . GLN A 1 189 ? -3.060 16.044 -20.043 1.00 82.38 189 GLN A CA 1
ATOM 1541 C C . GLN A 1 189 ? -2.733 14.997 -21.123 1.00 82.38 189 GLN A C 1
ATOM 1543 O O . GLN A 1 189 ? -3.026 15.214 -22.290 1.00 82.38 189 GLN A O 1
ATOM 1548 N N . LYS A 1 190 ? -2.192 13.831 -20.735 1.00 75.00 190 LYS A N 1
ATOM 1549 C CA . LYS A 1 190 ? -1.886 12.722 -21.656 1.00 75.00 190 LYS A CA 1
ATOM 1550 C C . LYS A 1 190 ? -3.114 11.899 -22.056 1.00 75.00 190 LYS A C 1
ATOM 1552 O O . LYS A 1 190 ? -3.032 11.141 -23.013 1.00 75.00 190 LYS A O 1
ATOM 1557 N N . MET A 1 191 ? -4.225 12.030 -21.329 1.00 73.69 191 MET A N 1
ATOM 1558 C CA . MET A 1 191 ? -5.497 11.371 -21.649 1.00 73.69 191 MET A CA 1
ATOM 1559 C C . MET A 1 191 ? -6.366 12.201 -22.604 1.00 73.69 191 MET A C 1
ATOM 1561 O O . MET A 1 191 ? -7.273 11.652 -23.219 1.00 73.69 191 MET A O 1
ATOM 1565 N N . LEU A 1 192 ? -6.109 13.511 -22.713 1.00 76.81 192 LEU A N 1
ATOM 1566 C CA . LEU A 1 192 ? -6.939 14.457 -23.468 1.00 76.81 192 LEU A CA 1
ATOM 1567 C C . LEU A 1 192 ? -6.479 14.699 -24.917 1.00 76.81 192 LEU A C 1
ATOM 1569 O O . LEU A 1 192 ? -7.206 15.342 -25.663 1.00 76.81 192 LEU A O 1
ATOM 1573 N N . GLY A 1 193 ? -5.327 14.159 -25.332 1.00 62.34 193 GLY A N 1
ATOM 1574 C CA . GLY A 1 193 ? -4.947 14.075 -26.752 1.00 62.34 193 GLY A CA 1
ATOM 1575 C C . GLY A 1 193 ? -4.520 15.382 -27.436 1.00 62.34 193 GLY A C 1
ATOM 1576 O O . GLY A 1 193 ? -4.581 15.441 -28.662 1.00 62.34 193 GLY A O 1
ATOM 1577 N N . ASN A 1 194 ? -4.088 16.387 -26.664 1.00 51.81 194 ASN A N 1
ATOM 1578 C CA . ASN A 1 194 ? -3.488 17.638 -27.158 1.00 51.81 194 ASN A CA 1
ATOM 1579 C C . ASN A 1 194 ? -1.956 17.542 -27.244 1.00 51.81 194 ASN A C 1
ATOM 1581 O O . ASN A 1 194 ? -1.363 17.024 -26.267 1.00 51.81 194 ASN A O 1
#

pLDDT: mean 85.85, std 20.0, range [28.28, 98.75]

InterPro domains:
  IPR004263 Exostosin-like [PTHR11062] (28-191)
  IPR040911 Exostosin, GT47 domain [PF03016] (29-191)

Organism: NCBI:txid2320716

Sequence (194 aa):
MGLTFTYFYNSPSYAGRAGDVLEDNPVGRLKVFVYELLKKYNKKILQKDPRCLTHMFAAEIFMHRFLLSSPVHTLNPDEADWFYTPVYTTCNLTPNGLPLPFKSPRMMRSAIQLISSNWPYWNRTEGADHFFIVPHDFGACFHYQEKKAIERGILPLLWRSTLVQTFGQRNHVCLKQGSITIPPYAPPQKMLGN